Protein AF-0000000074272232 (afdb_homodimer)

Sequence (370 aa):
MIMNPKSSSFPFMIIISMIILNISTTIVVANFVEKTCKKCEKNNPNVDYEFCVSSFRSHPGSDSADLRKLGAISLHLIGKNVSNSVEYVEDLLHKKEVDPYKRARLNDCLEVYCEAVVSVEEGKKAYKEGRYDDVNIKVSSVMDAGRVCEDGFREKEGLSSPLTRWNNDTFNLTAIALSIINMLSMIMNPKSSSFPFMIIISMIILNISTTIVVANFVEKTCKKCEKNNPNVDYEFCVSSFRSHPGSDSADLRKLGAISLHLIGKNVSNSVEYVEDLLHKKEVDPYKRARLNDCLEVYCEAVVSVEEGKKAYKEGRYDDVNIKVSSVMDAGRVCEDGFREKEGLSSPLTRWNNDTFNLTAIALSIINMLS

Solvent-accessible surface area (backbone atoms only — not comparable to full-atom values): 19480 Å² total; per-residue (Å²): 136,85,80,75,78,80,77,77,68,61,66,61,57,54,53,53,54,56,53,53,57,58,52,52,55,54,56,52,23,59,43,48,47,52,51,51,26,50,52,33,29,73,77,32,85,68,30,52,46,69,59,44,43,52,56,42,69,71,37,90,62,42,48,79,41,53,72,71,51,47,40,53,50,34,49,48,53,42,42,53,50,34,49,51,44,37,52,50,44,52,56,58,67,66,43,88,87,60,55,68,70,57,46,53,45,45,51,50,32,38,46,40,29,33,52,29,42,48,30,40,54,52,19,50,53,26,47,78,68,67,35,50,69,56,21,48,54,27,40,50,54,35,29,44,32,23,51,52,40,45,49,56,30,54,75,43,87,94,42,74,47,93,51,48,69,56,24,50,47,40,37,39,39,33,38,46,32,50,40,45,46,59,73,72,103,137,84,80,75,78,82,78,76,67,61,66,62,57,53,53,54,54,56,53,53,56,56,53,52,55,55,55,52,24,58,42,47,47,51,52,50,28,51,50,33,29,73,77,33,85,69,30,52,47,68,58,44,43,52,57,43,70,70,38,90,63,41,48,79,40,54,73,71,50,48,40,52,48,34,48,48,53,42,40,52,50,35,49,51,45,36,52,50,45,51,56,59,67,67,45,92,87,60,56,68,69,57,46,52,46,45,51,51,33,39,47,39,27,34,51,29,42,46,32,39,53,53,18,50,53,27,48,79,70,69,36,50,71,56,21,47,54,25,41,50,54,34,28,44,31,24,49,52,40,44,49,56,30,53,74,43,86,95,43,75,47,92,50,48,68,57,24,49,48,40,36,39,39,33,40,47,33,50,40,46,46,58,73,72,102

InterPro domains:
  IPR006501 Pectinesterase inhibitor domain [PF04043] (31-180)
  IPR006501 Pectinesterase inhibitor domain [SM00856] (28-180)
  IPR006501 Pectinesterase inhibitor domain [TIGR01614] (12-184)
  IPR034088 Pla a 1-like [cd15795] (37-183)
  IPR035513 Invertase/pectin methylesterase inhibitor domain superfamily [G3DSA:1.20.140.40] (28-185)
  IPR035513 Invertase/pectin methylesterase inhibitor domain superfamily [SSF101148] (31-184)

pLDDT: mean 88.05, std 16.56, range [30.3, 98.81]

Nearest PDB structures (foldseek):
  1xg2-assembly1_B  TM=9.027E-01  e=2.603E-07  Actinidia chinensis
  2cj5-assembly1_A  TM=9.142E-01  e=8.434E-07  Nicotiana tabacum
  1x91-assembly1_A  TM=8.862E-01  e=2.359E-05  Arabidopsis thaliana
  1x8z-assembly1_A-2  TM=7.726E-01  e=1.077E-05  Arabidopsis thaliana
  1x8z-assembly3_A  TM=7.726E-01  e=1.077E-05  Arabidopsis thaliana

Secondary structure (DSSP, 8-state):
---------HHHHHHHHHHHHHHHHHHHHHHHHHHHHHHHHHH-TT--HHHHHHHHHTSTTGGG--HHHHHHHHHHHHHHHHHHHHHHHHHHHTSS---HHHHHHHHHHHHHHHHHHHHHHHHHHHHHTT-HHHHHHHHHHHHHHHHHHHHHHHTSTT---TTHHHHHHHHHHHHHHHHHHHHH-/---------HHHHHHHHHHHHHHHHHHHHHHHHHHHHHHHHHH-TT--HHHHHHHHHTSTTGGG--HHHHHHHHHHHHHHHHHHHHHHHHHHHTSS---HHHHHHHHHHHHHHHHHHHHHHHHHHHHHTT-HHHHHHHHHHHHHHHHHHHHHHHTSTT---TTHHHHHHHHHHHHHHHHHHHHH-

Structure (mmCIF, N/CA/C/O backbone):
data_AF-0000000074272232-model_v1
#
loop_
_entity.id
_entity.type
_entity.pdbx_description
1 polymer 'Invertase inhibitor'
#
loop_
_atom_site.group_PDB
_atom_site.id
_atom_site.type_symbol
_atom_site.label_atom_id
_atom_site.label_alt_id
_atom_site.label_comp_id
_atom_site.label_asym_id
_atom_site.label_entity_id
_atom_site.label_seq_id
_atom_site.pdbx_PDB_ins_code
_atom_site.Cartn_x
_atom_site.Cartn_y
_atom_site.Cartn_z
_atom_site.occupancy
_atom_site.B_iso_or_equiv
_atom_site.auth_seq_id
_atom_site.auth_comp_id
_atom_site.auth_asym_id
_atom_site.auth_atom_id
_atom_site.pdbx_PDB_model_num
ATOM 1 N N . MET A 1 1 ? -20.188 73.75 -34.938 1 30.3 1 MET A N 1
ATOM 2 C CA . MET A 1 1 ? -20.156 73.312 -33.562 1 30.3 1 MET A CA 1
ATOM 3 C C . MET A 1 1 ? -19.875 71.812 -33.469 1 30.3 1 MET A C 1
ATOM 5 O O . MET A 1 1 ? -20.75 71 -33.781 1 30.3 1 MET A O 1
ATOM 9 N N . ILE A 1 2 ? -18.656 71.312 -33.844 1 40.16 2 ILE A N 1
ATOM 10 C CA . ILE A 1 2 ? -18.109 70 -34.031 1 40.16 2 ILE A CA 1
ATOM 11 C C . ILE A 1 2 ? -18 69.312 -32.656 1 40.16 2 ILE A C 1
ATOM 13 O O . ILE A 1 2 ? -17.328 69.812 -31.75 1 40.16 2 ILE A O 1
ATOM 17 N N . MET A 1 3 ? -19.016 68.5 -32.312 1 40.31 3 MET A N 1
ATOM 18 C CA . MET A 1 3 ? -19.172 67.688 -31.094 1 40.31 3 MET A CA 1
ATOM 19 C C . MET A 1 3 ? -18.016 66.688 -30.953 1 40.31 3 MET A C 1
ATOM 21 O O . MET A 1 3 ? -17.766 65.875 -31.859 1 40.31 3 MET A O 1
ATOM 25 N N . ASN A 1 4 ? -16.953 67 -30.266 1 42 4 ASN A N 1
ATOM 26 C CA . ASN A 1 4 ? -15.859 66.125 -29.844 1 42 4 ASN A CA 1
ATOM 27 C C . ASN A 1 4 ? -16.375 64.875 -29.109 1 42 4 ASN A C 1
ATOM 29 O O . ASN A 1 4 ? -17.109 65 -28.125 1 42 4 ASN A O 1
ATOM 33 N N . PRO A 1 5 ? -16.406 63.688 -29.766 1 47.09 5 PRO A N 1
ATOM 34 C CA . PRO A 1 5 ? -16.828 62.469 -29.078 1 47.09 5 PRO A CA 1
ATOM 35 C C . PRO A 1 5 ? -15.969 62.156 -27.859 1 47.09 5 PRO A C 1
ATOM 37 O O . PRO A 1 5 ? -14.75 62.312 -27.891 1 47.09 5 PRO A O 1
ATOM 40 N N . LYS A 1 6 ? -16.359 62.5 -26.625 1 46.72 6 LYS A N 1
ATOM 41 C CA . LYS A 1 6 ? -15.781 62 -25.375 1 46.72 6 LYS A CA 1
ATOM 42 C C . LYS A 1 6 ? -15.531 60.5 -25.422 1 46.72 6 LYS A C 1
ATOM 44 O O . LYS A 1 6 ? -16.469 59.719 -25.625 1 46.72 6 LYS A O 1
ATOM 49 N N . SER A 1 7 ? -14.398 60 -25.984 1 45.88 7 SER A N 1
ATOM 50 C CA . SER A 1 7 ? -13.922 58.625 -25.922 1 45.88 7 SER A CA 1
ATOM 51 C C . SER A 1 7 ? -13.961 58.062 -24.5 1 45.88 7 SER A C 1
ATOM 53 O O . SER A 1 7 ? -13.508 58.75 -23.562 1 45.88 7 SER A O 1
ATOM 55 N N . SER A 1 8 ? -14.93 57.219 -24.141 1 46.38 8 SER A N 1
ATOM 56 C CA . SER A 1 8 ? -15.195 56.438 -22.938 1 46.38 8 SER A CA 1
ATOM 57 C C . SER A 1 8 ? -13.961 55.656 -22.516 1 46.38 8 SER A C 1
ATOM 59 O O . SER A 1 8 ? -13.531 54.75 -23.219 1 46.38 8 SER A O 1
ATOM 61 N N . SER A 1 9 ? -12.945 56.312 -21.953 1 52.06 9 SER A N 1
ATOM 62 C CA . SER A 1 9 ? -11.812 55.688 -21.266 1 52.06 9 SER A CA 1
ATOM 63 C C . SER A 1 9 ? -12.273 54.719 -20.188 1 52.06 9 SER A C 1
ATOM 65 O O . SER A 1 9 ? -11.5 54.375 -19.297 1 52.06 9 SER A O 1
ATOM 67 N N . PHE A 1 10 ? -13.57 54.406 -20.141 1 54.03 10 PHE A N 1
ATOM 68 C CA . PHE A 1 10 ? -14.062 53.719 -18.953 1 54.03 10 PHE A CA 1
ATOM 69 C C . PHE A 1 10 ? -13.602 52.25 -18.953 1 54.03 10 PHE A C 1
ATOM 71 O O . PHE A 1 10 ? -13.508 51.625 -17.891 1 54.03 10 PHE A O 1
ATOM 78 N N . PRO A 1 11 ? -13.336 51.719 -20.234 1 61.72 11 PRO A N 1
ATOM 79 C CA . PRO A 1 11 ? -13.141 50.281 -20.078 1 61.72 11 PRO A CA 1
ATOM 80 C C . PRO A 1 11 ? -11.75 49.938 -19.562 1 61.72 11 PRO A C 1
ATOM 82 O O . PRO A 1 11 ? -11.562 48.844 -19 1 61.72 11 PRO A O 1
ATOM 85 N N . PHE A 1 12 ? -10.812 50.812 -19.734 1 59.72 12 PHE A N 1
ATOM 86 C CA . PHE A 1 12 ? -9.453 50.438 -19.375 1 59.72 12 PHE A CA 1
ATOM 87 C C . PHE A 1 12 ? -9.266 50.438 -17.875 1 59.72 12 PHE A C 1
ATOM 89 O O . PHE A 1 12 ? -8.578 49.562 -17.328 1 59.72 12 PHE A O 1
ATOM 96 N N . MET A 1 13 ? -9.969 51.281 -17.156 1 59.56 13 MET A N 1
ATOM 97 C CA . MET A 1 13 ? -9.789 51.406 -15.719 1 59.56 1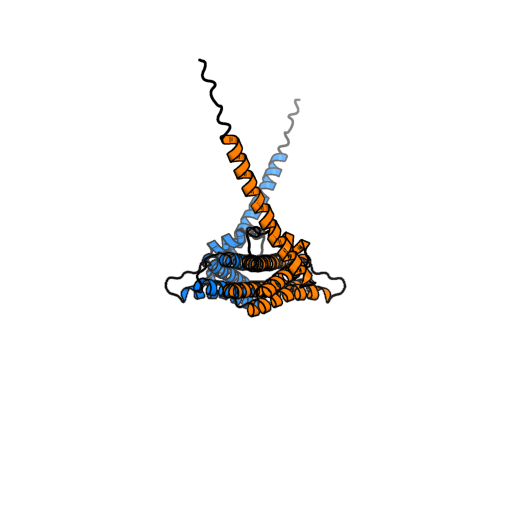3 MET A CA 1
ATOM 98 C C . MET A 1 13 ? -10.406 50.188 -15 1 59.56 13 MET A C 1
ATOM 100 O O . MET A 1 13 ? -9.922 49.781 -13.953 1 59.56 13 MET A O 1
ATOM 104 N N . ILE A 1 14 ? -11.398 49.625 -15.594 1 63.09 14 ILE A N 1
ATOM 105 C CA . ILE A 1 14 ? -12.055 48.469 -14.953 1 63.09 14 ILE A CA 1
ATOM 106 C C . ILE A 1 14 ? -11.195 47.219 -15.109 1 63.09 14 ILE A C 1
ATOM 108 O O . ILE A 1 14 ? -11.07 46.438 -14.18 1 63.09 14 ILE A O 1
ATOM 112 N N . ILE A 1 15 ? -10.508 47.219 -16.203 1 61.12 15 ILE A N 1
ATOM 113 C CA . ILE A 1 15 ? -9.688 46.031 -16.422 1 61.12 15 ILE A CA 1
ATOM 114 C C . ILE A 1 15 ? -8.469 46.062 -15.508 1 61.12 15 ILE A C 1
ATOM 116 O O . ILE A 1 15 ? -8.094 45.062 -14.922 1 61.12 15 ILE A O 1
ATOM 120 N N . ILE A 1 16 ? -8 47.312 -15.32 1 61.84 16 ILE A N 1
ATOM 121 C CA . ILE A 1 16 ? -6.816 47.406 -14.477 1 61.84 16 ILE A CA 1
ATOM 122 C C . ILE A 1 16 ? -7.195 47.156 -13.023 1 61.84 16 ILE A C 1
ATOM 124 O O . ILE A 1 16 ? -6.457 46.5 -12.289 1 61.84 16 ILE A O 1
ATOM 128 N N . SER A 1 17 ? -8.359 47.469 -12.617 1 63.47 17 SER A N 1
ATOM 129 C CA . SER A 1 17 ? -8.789 47.281 -11.234 1 63.47 17 SER A CA 1
ATOM 130 C C . SER A 1 17 ? -9.062 45.812 -10.961 1 63.47 17 SER A C 1
ATOM 132 O O . SER A 1 17 ? -8.773 45.312 -9.867 1 63.47 17 SER A O 1
ATOM 134 N N . MET A 1 18 ? -9.5 45.062 -11.945 1 60.38 18 MET A N 1
ATOM 135 C CA . MET A 1 18 ? -9.742 43.625 -11.75 1 60.38 18 MET A CA 1
ATOM 136 C C . MET A 1 18 ? -8.43 42.844 -11.695 1 60.38 18 MET A C 1
ATOM 138 O O . MET A 1 18 ? -8.32 41.875 -10.961 1 60.38 18 MET A O 1
ATOM 142 N N . ILE A 1 19 ? -7.41 43.312 -12.359 1 56.84 19 ILE A N 1
ATOM 143 C CA . ILE A 1 19 ? -6.109 42.656 -12.336 1 56.84 19 ILE A CA 1
ATOM 144 C C . ILE A 1 19 ? -5.43 42.906 -10.992 1 56.84 19 ILE A C 1
ATOM 146 O O . ILE A 1 19 ? -4.828 41.969 -10.414 1 56.84 19 ILE A O 1
ATOM 150 N N . ILE A 1 20 ? -5.582 43.969 -10.367 1 55.97 20 ILE A N 1
ATOM 151 C CA . ILE A 1 20 ? -4.914 44.281 -9.102 1 55.97 20 ILE A CA 1
ATOM 152 C C . ILE A 1 20 ? -5.512 43.438 -7.98 1 55.97 20 ILE A C 1
ATOM 154 O O . ILE A 1 20 ? -4.789 42.969 -7.109 1 55.97 20 ILE A O 1
ATOM 158 N N . LEU A 1 21 ? -6.746 43.125 -8.023 1 56.41 21 LEU A N 1
ATOM 159 C CA . LEU A 1 21 ? -7.363 42.344 -6.949 1 56.41 21 LEU A CA 1
ATOM 160 C C . LEU A 1 21 ? -6.895 40.875 -6.992 1 56.41 21 LEU A C 1
ATOM 162 O O . LEU A 1 21 ? -6.754 40.25 -5.945 1 56.41 21 LEU A O 1
ATOM 166 N N . ASN A 1 22 ? -6.641 40.5 -8.188 1 52.88 22 ASN A N 1
ATOM 167 C CA . ASN A 1 22 ? -6.188 39.094 -8.25 1 52.88 22 ASN A CA 1
ATOM 168 C C . ASN A 1 22 ? -4.746 38.969 -7.766 1 52.88 22 ASN A C 1
ATOM 170 O O . ASN A 1 22 ? -4.387 37.969 -7.148 1 52.88 22 ASN A O 1
ATOM 174 N N . ILE A 1 23 ? -3.982 40 -7.879 1 50.97 23 ILE A N 1
ATOM 175 C CA . ILE A 1 23 ? -2.58 39.969 -7.48 1 50.97 23 ILE A CA 1
ATOM 176 C C . ILE A 1 23 ? -2.475 40 -5.957 1 50.97 23 ILE A C 1
ATOM 178 O O . ILE A 1 23 ? -1.653 39.312 -5.363 1 50.97 23 ILE A O 1
ATOM 182 N N . SER A 1 24 ? -3.395 40.656 -5.32 1 50.62 24 SER A N 1
ATOM 183 C CA . SER A 1 24 ? -3.262 40.844 -3.875 1 50.62 24 SER A CA 1
ATOM 184 C C . SER A 1 24 ? -3.545 39.531 -3.135 1 50.62 24 SER A C 1
ATOM 186 O O . SER A 1 24 ? -2.898 39.25 -2.131 1 50.62 24 SER A O 1
ATOM 188 N N . THR A 1 25 ? -4.492 38.844 -3.615 1 47.97 25 THR A N 1
ATOM 189 C CA . THR A 1 25 ? -4.836 37.594 -2.922 1 47.97 25 THR A CA 1
ATOM 190 C C . THR A 1 25 ? -3.729 36.562 -3.078 1 47.97 25 THR A C 1
ATOM 192 O O . THR A 1 25 ? -3.473 35.781 -2.166 1 47.97 25 THR A O 1
ATOM 195 N N . THR A 1 26 ? -3.152 36.656 -4.234 1 49.47 26 THR A N 1
ATOM 196 C CA . THR A 1 26 ? -2.07 35.688 -4.469 1 49.47 26 THR A CA 1
ATOM 197 C C . THR A 1 26 ? -0.89 36 -3.543 1 49.47 26 THR A C 1
ATOM 199 O O . THR A 1 26 ? -0.227 35.062 -3.066 1 49.47 26 THR A O 1
ATOM 202 N N . ILE A 1 27 ? -0.683 37.25 -3.201 1 50.19 27 ILE A N 1
ATOM 203 C CA . ILE A 1 27 ? 0.438 37.656 -2.361 1 50.19 27 ILE A CA 1
ATOM 204 C C . ILE A 1 27 ? 0.161 37.281 -0.909 1 50.19 27 ILE A C 1
ATOM 206 O O . ILE A 1 27 ? 1.051 36.812 -0.209 1 50.19 27 ILE A O 1
ATOM 210 N N . VAL A 1 28 ? -1.034 37.281 -0.468 1 49.16 28 VAL A N 1
ATOM 211 C CA . VAL A 1 28 ? -1.366 37.031 0.931 1 49.16 28 VAL A CA 1
ATOM 212 C C . VAL A 1 28 ? -1.305 35.531 1.212 1 49.16 28 VAL A C 1
ATOM 214 O O . VAL A 1 28 ? -0.774 35.125 2.242 1 49.16 28 VAL A O 1
ATOM 217 N N . VAL A 1 29 ? -1.88 34.656 0.277 1 51.22 29 VAL A N 1
ATOM 218 C CA . VAL A 1 29 ? -1.964 33.219 0.456 1 51.22 29 VAL A CA 1
ATOM 219 C C . VAL A 1 29 ? -0.561 32.625 0.457 1 51.22 29 VAL A C 1
ATOM 221 O O . VAL A 1 29 ? -0.25 31.75 1.279 1 51.22 29 VAL A O 1
ATOM 224 N N . ALA A 1 30 ? 0.302 33.062 -0.551 1 57.88 30 ALA A N 1
ATOM 225 C CA . ALA A 1 30 ? 1.716 32.719 -0.593 1 57.88 30 ALA A CA 1
ATOM 226 C C . ALA A 1 30 ? 2.412 33.062 0.72 1 57.88 30 ALA A C 1
ATOM 228 O O . ALA A 1 30 ? 3.229 32.281 1.222 1 57.88 30 ALA A O 1
ATOM 229 N N . ASN A 1 31 ? 1.634 33.938 1.526 1 82.31 31 ASN A N 1
ATOM 230 C CA . ASN A 1 31 ? 2.291 34.406 2.734 1 82.31 31 ASN A CA 1
ATOM 231 C C . ASN A 1 31 ? 1.934 33.562 3.949 1 82.31 31 ASN A C 1
ATOM 233 O O . ASN A 1 31 ? 2.771 33.344 4.828 1 82.31 31 ASN A O 1
ATOM 237 N N . PHE A 1 32 ? 0.794 32.844 3.85 1 91.81 32 PHE A N 1
ATOM 238 C CA . PHE A 1 32 ? 0.38 32.125 5.039 1 91.81 32 PHE A CA 1
ATOM 239 C C . PHE A 1 32 ? 1.15 30.797 5.16 1 91.81 32 PHE A C 1
ATOM 241 O O . PHE A 1 32 ? 1.549 30.406 6.258 1 91.81 32 PHE A O 1
ATOM 248 N N . VAL A 1 33 ? 1.476 30.172 4.062 1 95.56 33 VAL A N 1
ATOM 249 C CA . VAL A 1 33 ? 2.27 28.938 4.027 1 95.56 33 VAL A CA 1
ATOM 250 C C . VAL A 1 33 ? 3.672 29.219 4.562 1 95.56 33 VAL A C 1
ATOM 252 O O . VAL A 1 33 ? 4.176 28.484 5.414 1 95.56 33 VAL A O 1
ATOM 255 N N . GLU A 1 34 ? 4.23 30.25 4.051 1 95.69 34 GLU A N 1
ATOM 256 C CA . GLU A 1 34 ? 5.578 30.609 4.48 1 95.69 34 GLU A CA 1
ATOM 257 C C . GLU A 1 34 ? 5.617 30.938 5.973 1 95.69 34 GLU A C 1
ATOM 259 O O . GLU A 1 34 ? 6.52 30.484 6.684 1 95.69 34 GLU A O 1
ATOM 264 N N . LYS A 1 35 ? 4.656 31.641 6.426 1 95.69 35 LYS A N 1
ATOM 265 C CA . LYS A 1 35 ? 4.594 31.969 7.844 1 95.69 35 LYS A CA 1
ATOM 266 C C . LYS A 1 35 ? 4.41 30.719 8.695 1 95.69 35 LYS A C 1
ATOM 268 O O . LYS A 1 35 ? 5.051 30.578 9.742 1 95.69 35 LYS A O 1
ATOM 273 N N . THR A 1 36 ? 3.549 29.922 8.25 1 96.75 36 THR A N 1
ATOM 274 C CA . THR A 1 36 ? 3.305 28.672 8.969 1 96.75 36 THR A CA 1
ATOM 275 C C . THR A 1 36 ? 4.57 27.828 9.008 1 96.75 36 THR A C 1
ATOM 277 O O . THR A 1 36 ? 4.934 27.297 10.062 1 96.75 36 THR A O 1
ATOM 280 N N . CYS A 1 37 ? 5.254 27.703 7.871 1 98 37 CYS A N 1
ATOM 281 C CA . CYS A 1 37 ? 6.453 26.875 7.801 1 98 37 CYS A CA 1
ATOM 282 C C . CYS A 1 37 ? 7.574 27.453 8.641 1 98 37 CYS A C 1
ATOM 284 O O . CYS A 1 37 ? 8.375 26.719 9.227 1 98 37 CYS A O 1
ATOM 286 N N . LYS A 1 38 ? 7.656 28.75 8.742 1 97.5 38 LYS A N 1
ATOM 287 C CA . LYS A 1 38 ? 8.633 29.391 9.617 1 97.5 38 LYS A CA 1
ATOM 288 C C . LYS A 1 38 ? 8.359 29.062 11.078 1 97.5 38 LYS A C 1
ATOM 290 O O . LYS A 1 38 ? 9.281 28.797 11.852 1 97.5 38 LYS A O 1
ATOM 295 N N . LYS A 1 39 ? 7.133 29.109 11.445 1 97.31 39 LYS A N 1
ATOM 296 C CA . LYS A 1 39 ? 6.758 28.75 12.812 1 97.31 39 LYS A CA 1
ATOM 297 C C . LYS A 1 39 ? 7.062 27.281 13.102 1 97.31 39 LYS A C 1
ATOM 299 O O . LYS A 1 39 ? 7.527 26.953 14.195 1 97.31 39 LYS A O 1
ATOM 304 N N . CYS A 1 40 ? 6.766 26.406 12.125 1 98.19 40 CYS A N 1
ATOM 305 C CA . CYS A 1 40 ? 7.062 25 12.289 1 98.19 40 CYS A CA 1
ATOM 306 C C . CYS A 1 40 ? 8.555 24.781 12.539 1 98.19 40 CYS A C 1
ATOM 308 O O . CYS A 1 40 ? 8.93 24.047 13.453 1 98.19 40 CYS A O 1
ATOM 310 N N . GLU A 1 41 ? 9.344 25.391 11.711 1 97.88 41 GLU A N 1
ATOM 311 C CA . GLU A 1 41 ? 10.797 25.25 11.836 1 97.88 41 GLU A CA 1
ATOM 312 C C . GLU A 1 41 ? 11.289 25.781 13.18 1 97.88 41 GLU A C 1
ATOM 314 O O . GLU A 1 41 ? 12.211 25.203 13.773 1 97.88 41 GLU A O 1
ATOM 319 N N . LYS A 1 42 ? 10.75 26.828 13.664 1 97.06 42 LYS A N 1
ATOM 320 C CA . LYS A 1 42 ? 11.133 27.438 14.938 1 97.06 42 LYS A CA 1
ATOM 321 C C . LYS A 1 42 ? 10.82 26.5 16.094 1 97.06 42 LYS A C 1
ATOM 323 O O . LYS A 1 42 ? 11.609 26.391 17.047 1 97.06 42 LYS A O 1
ATOM 328 N N . ASN A 1 43 ? 9.68 25.844 16.031 1 95.44 43 ASN A N 1
ATOM 329 C CA . ASN A 1 43 ? 9.172 25.078 17.172 1 95.44 43 ASN A CA 1
ATOM 330 C C . ASN A 1 43 ? 9.656 23.625 17.125 1 95.44 43 ASN A C 1
ATOM 332 O O . ASN A 1 43 ? 9.602 22.922 18.125 1 95.44 43 ASN A O 1
ATOM 336 N N . ASN A 1 44 ? 10.031 23.141 16.031 1 96.88 44 ASN A N 1
ATOM 337 C CA . ASN A 1 44 ? 10.453 21.766 15.82 1 96.88 44 ASN A CA 1
ATOM 338 C C . ASN A 1 44 ? 11.711 21.688 14.969 1 96.88 44 ASN A C 1
ATOM 340 O O . ASN A 1 44 ? 11.656 21.875 13.75 1 96.88 44 ASN A O 1
ATOM 344 N N . PRO A 1 45 ? 12.812 21.344 15.57 1 95.56 45 PRO A N 1
ATOM 345 C CA . PRO A 1 45 ? 14.094 21.359 14.859 1 95.56 45 PRO A CA 1
ATOM 346 C C . PRO A 1 45 ? 14.148 20.328 13.727 1 95.56 45 PRO A C 1
ATOM 348 O O . PRO A 1 45 ? 15.039 20.391 12.875 1 95.56 45 PRO A O 1
ATOM 351 N N . ASN A 1 46 ? 13.203 19.453 13.688 1 94.81 46 ASN A N 1
ATOM 352 C CA . ASN A 1 46 ? 13.188 18.438 12.641 1 94.81 46 ASN A CA 1
ATOM 353 C C . ASN A 1 46 ? 12.523 18.953 11.367 1 94.81 46 ASN A C 1
ATOM 355 O O . ASN A 1 46 ? 12.539 18.281 10.336 1 94.81 46 ASN A O 1
ATOM 359 N N . VAL A 1 47 ? 12.031 20.156 11.398 1 98 47 VAL A N 1
ATOM 360 C CA . VAL A 1 47 ? 11.336 20.688 10.227 1 98 47 VAL A CA 1
ATOM 361 C C . VAL A 1 47 ? 12.305 21.516 9.391 1 98 47 VAL A C 1
ATOM 363 O O . VAL A 1 47 ? 12.953 22.422 9.914 1 98 47 VAL A O 1
ATOM 366 N N . ASP A 1 48 ? 12.383 21.141 8.141 1 97.94 48 ASP A N 1
ATOM 367 C CA . ASP A 1 48 ? 13.102 21.938 7.152 1 97.94 48 ASP A CA 1
ATOM 368 C C . ASP A 1 48 ? 12.172 22.938 6.461 1 97.94 48 ASP A C 1
ATOM 370 O O . ASP A 1 48 ? 11.211 22.531 5.801 1 97.94 48 ASP A O 1
ATOM 374 N N . TYR A 1 49 ? 12.516 24.188 6.527 1 97.75 49 TYR A N 1
ATOM 375 C CA . TYR A 1 49 ? 11.664 25.25 6.02 1 97.75 49 TYR A CA 1
ATOM 376 C C . TYR A 1 49 ? 11.43 25.094 4.523 1 97.75 49 TYR A C 1
ATOM 378 O O . TYR A 1 49 ? 10.289 25.188 4.055 1 97.75 49 TYR A O 1
ATOM 386 N N . GLU A 1 50 ? 12.492 24.906 3.793 1 97.69 50 GLU A N 1
ATOM 387 C CA . GLU A 1 50 ? 12.352 24.828 2.342 1 97.69 50 GLU A CA 1
ATOM 388 C C . GLU A 1 50 ? 11.523 23.625 1.931 1 97.69 50 GLU A C 1
ATOM 390 O O . GLU A 1 50 ? 10.703 23.703 1.012 1 97.69 50 GLU A O 1
ATOM 395 N N . PHE A 1 51 ? 11.773 22.531 2.611 1 98.25 51 PHE A N 1
ATOM 396 C CA . PHE A 1 51 ? 11 21.328 2.338 1 98.25 51 PHE A CA 1
ATOM 397 C C . PHE A 1 51 ? 9.523 21.547 2.668 1 98.25 51 PHE A C 1
ATOM 399 O O . PHE A 1 51 ? 8.648 21.125 1.913 1 98.25 51 PHE A O 1
ATOM 406 N N . CYS A 1 52 ? 9.266 22.203 3.77 1 98.19 52 CYS A N 1
ATOM 407 C CA . CYS A 1 52 ? 7.91 22.516 4.207 1 98.19 52 CYS A CA 1
ATOM 408 C C . CYS A 1 52 ? 7.18 23.344 3.16 1 98.19 52 CYS A C 1
ATOM 410 O O . CYS A 1 52 ? 6.086 22.984 2.725 1 98.19 52 CYS A O 1
ATOM 412 N N . VAL A 1 53 ? 7.82 24.375 2.684 1 97.31 53 VAL A N 1
ATOM 413 C CA . VAL A 1 53 ? 7.211 25.281 1.723 1 97.31 53 VAL A CA 1
ATOM 414 C C . VAL A 1 53 ? 6.957 24.562 0.406 1 97.31 53 VAL A C 1
ATOM 416 O O . VAL A 1 53 ? 5.859 24.625 -0.15 1 97.31 53 VAL A O 1
ATOM 419 N N . SER A 1 54 ? 7.922 23.859 -0.013 1 96.62 54 SER A N 1
ATOM 420 C CA . SER A 1 54 ? 7.785 23.172 -1.289 1 96.62 54 SER A CA 1
ATOM 421 C C . SER A 1 54 ? 6.715 22.078 -1.217 1 96.62 54 SER A C 1
ATOM 423 O O . SER A 1 54 ? 6.012 21.828 -2.197 1 96.62 54 SER A O 1
ATOM 425 N N . SER A 1 55 ? 6.621 21.375 -0.07 1 96.94 55 SER A N 1
ATOM 426 C CA . SER A 1 55 ? 5.621 20.328 0.11 1 96.94 55 SER A CA 1
ATOM 427 C C . SER A 1 55 ? 4.207 20.891 0.001 1 96.94 55 SER A C 1
ATOM 429 O O . SER A 1 55 ? 3.369 20.344 -0.718 1 96.94 55 SER A O 1
ATOM 431 N N . PHE A 1 56 ? 3.91 22.016 0.637 1 96.88 56 PHE A N 1
ATOM 432 C CA . PHE A 1 56 ? 2.578 22.609 0.593 1 96.88 56 PHE A CA 1
ATOM 433 C C . PHE A 1 56 ? 2.297 23.219 -0.781 1 96.88 56 PHE A C 1
ATOM 435 O O . PHE A 1 56 ? 1.184 23.094 -1.297 1 96.88 56 PHE A O 1
ATOM 442 N N . ARG A 1 57 ? 3.295 23.781 -1.378 1 92.31 57 ARG A N 1
ATOM 443 C CA . ARG A 1 57 ? 3.084 24.422 -2.672 1 92.31 57 ARG A CA 1
ATOM 444 C C . ARG A 1 57 ? 2.82 23.391 -3.76 1 92.31 57 ARG A C 1
ATOM 446 O O . ARG A 1 57 ? 2.227 23.703 -4.793 1 92.31 57 ARG A O 1
ATOM 453 N N . SER A 1 58 ? 3.262 22.188 -3.463 1 91.19 58 SER A N 1
ATOM 454 C CA . SER A 1 58 ? 3.018 21.125 -4.43 1 91.19 58 SER A CA 1
ATOM 455 C C . SER A 1 58 ? 1.568 20.656 -4.375 1 91.19 58 SER A C 1
ATOM 457 O O . SER A 1 58 ? 1.115 19.922 -5.262 1 91.19 58 SER A O 1
ATOM 459 N N . HIS A 1 59 ? 0.899 20.984 -3.396 1 90.44 59 HIS A N 1
ATOM 460 C CA . HIS A 1 59 ? -0.479 20.547 -3.215 1 90.44 59 HIS A CA 1
ATOM 461 C C . HIS A 1 59 ? -1.464 21.656 -3.582 1 90.44 59 HIS A C 1
ATOM 463 O O . HIS A 1 59 ? -1.394 22.766 -3.039 1 90.44 59 HIS A O 1
ATOM 469 N N . PRO A 1 60 ? -2.418 21.312 -4.363 1 86.94 60 PRO A N 1
ATOM 470 C CA . PRO A 1 60 ? -3.428 22.328 -4.68 1 86.94 60 PRO A CA 1
ATOM 471 C C . PRO A 1 60 ? -4.234 22.75 -3.457 1 86.94 60 PRO A C 1
ATOM 473 O O . PRO A 1 60 ? -4.531 21.938 -2.586 1 86.94 60 PRO A O 1
ATOM 476 N N . GLY A 1 61 ? -4.449 24.031 -3.283 1 84.62 61 GLY A N 1
ATOM 477 C CA . GLY A 1 61 ? -5.309 24.547 -2.23 1 84.62 61 GLY A CA 1
ATOM 478 C C . GLY A 1 61 ? -4.535 25.094 -1.046 1 84.62 61 GLY A C 1
ATOM 479 O O . GLY A 1 61 ? -5.121 25.703 -0.149 1 84.62 61 GLY A O 1
ATOM 480 N N . SER A 1 62 ? -3.277 24.875 -1.101 1 86.62 62 SER A N 1
ATOM 481 C CA . SER A 1 62 ? -2.463 25.328 0.024 1 86.62 62 SER A CA 1
ATOM 482 C C . SER A 1 62 ? -2.416 26.844 0.1 1 86.62 62 SER A C 1
ATOM 484 O O . SER A 1 62 ? -2.314 27.406 1.189 1 86.62 62 SER A O 1
ATOM 486 N N . ASP A 1 63 ? -2.549 27.516 -1.006 1 81.56 63 ASP A N 1
ATOM 487 C CA . ASP A 1 63 ? -2.4 28.953 -1.059 1 81.56 63 ASP A CA 1
ATOM 488 C C . ASP A 1 63 ? -3.572 29.656 -0.374 1 81.56 63 ASP A C 1
ATOM 490 O O . ASP A 1 63 ? -3.438 30.781 0.108 1 81.56 63 ASP A O 1
ATOM 494 N N . SER A 1 64 ? -4.68 29.047 -0.296 1 81.75 64 SER A N 1
ATOM 495 C CA . SER A 1 64 ? -5.871 29.641 0.302 1 81.75 64 SER A CA 1
ATOM 496 C C . SER A 1 64 ? -6.238 28.953 1.608 1 81.75 64 SER A C 1
ATOM 498 O O . SER A 1 64 ? -7.328 29.172 2.146 1 81.75 64 SER A O 1
ATOM 500 N N . ALA A 1 65 ? -5.203 28.219 2.123 1 88.69 65 ALA A N 1
ATOM 501 C CA . ALA A 1 65 ? -5.539 27.375 3.262 1 88.69 65 ALA A CA 1
ATOM 502 C C . ALA A 1 65 ? -5.277 28.094 4.582 1 88.69 65 ALA A C 1
ATOM 504 O O . ALA A 1 65 ? -4.316 28.859 4.695 1 88.69 65 ALA A O 1
ATOM 505 N N . ASP A 1 66 ? -6.223 27.906 5.5 1 92.81 66 ASP A N 1
ATOM 506 C CA . ASP A 1 66 ? -5.926 28.266 6.883 1 92.81 66 ASP A CA 1
ATOM 507 C C . ASP A 1 66 ? -5.164 27.141 7.582 1 92.81 66 ASP A C 1
ATOM 509 O O . ASP A 1 66 ? -4.762 26.156 6.941 1 92.81 66 ASP A O 1
ATOM 513 N N . LEU A 1 67 ? -4.91 27.297 8.898 1 96 67 LEU A N 1
ATOM 514 C CA . LEU A 1 67 ? -4.078 26.344 9.625 1 96 67 LEU A CA 1
ATOM 515 C C . LEU A 1 67 ? -4.727 24.969 9.648 1 96 67 LEU A C 1
ATOM 517 O O . LEU A 1 67 ? -4.043 23.953 9.484 1 96 67 LEU A O 1
ATOM 521 N N . ARG A 1 68 ? -6.012 24.875 9.852 1 96.12 68 ARG A N 1
ATOM 522 C CA . ARG A 1 68 ? -6.734 23.609 9.883 1 96.12 68 ARG A CA 1
ATOM 523 C C . ARG A 1 68 ? -6.648 22.906 8.531 1 96.12 68 ARG A C 1
ATOM 525 O O . ARG A 1 68 ? -6.441 21.688 8.477 1 96.12 68 ARG A O 1
ATOM 532 N N . LYS A 1 69 ? -6.758 23.641 7.527 1 95.56 69 LYS A N 1
ATOM 533 C CA . LYS A 1 69 ? -6.66 23.062 6.188 1 95.56 69 LYS A CA 1
ATOM 534 C C . LYS A 1 69 ? -5.238 22.609 5.891 1 95.56 69 LYS A C 1
ATOM 536 O O . LYS A 1 69 ? -5.035 21.578 5.25 1 95.56 69 LYS A O 1
ATOM 541 N N . LEU A 1 70 ? -4.223 23.344 6.328 1 97.06 70 LEU A N 1
ATOM 542 C CA . LEU A 1 70 ? -2.84 22.906 6.152 1 97.06 70 LEU A CA 1
ATOM 543 C C . LEU A 1 70 ? -2.57 21.625 6.914 1 97.06 70 LEU A C 1
ATOM 545 O O . LEU A 1 70 ? -1.794 20.781 6.461 1 97.06 70 LEU A O 1
ATOM 549 N N . GLY A 1 71 ? -3.209 21.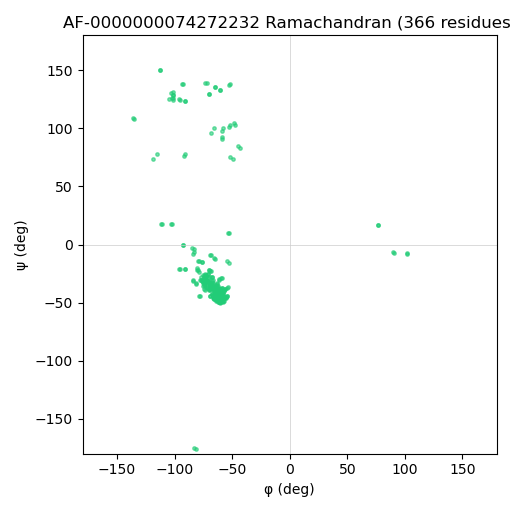5 8.094 1 97.62 71 GLY A N 1
ATOM 550 C CA . GLY A 1 71 ? -3.121 20.234 8.812 1 97.62 71 GLY A CA 1
ATOM 551 C C . GLY A 1 71 ? -3.643 19.062 8.016 1 97.62 71 GLY A C 1
ATOM 552 O O . GLY A 1 71 ? -2.977 18.016 7.922 1 97.62 71 GLY A O 1
ATOM 553 N N . ALA A 1 72 ? -4.777 19.25 7.375 1 95.81 72 ALA A N 1
ATOM 554 C CA . ALA A 1 72 ? -5.367 18.203 6.555 1 95.81 72 ALA A CA 1
ATOM 555 C C . ALA A 1 72 ? -4.48 17.891 5.352 1 95.81 72 ALA A C 1
ATOM 557 O O . ALA A 1 72 ? -4.281 16.719 5.008 1 95.81 72 ALA A O 1
ATOM 558 N N . ILE A 1 73 ? -3.988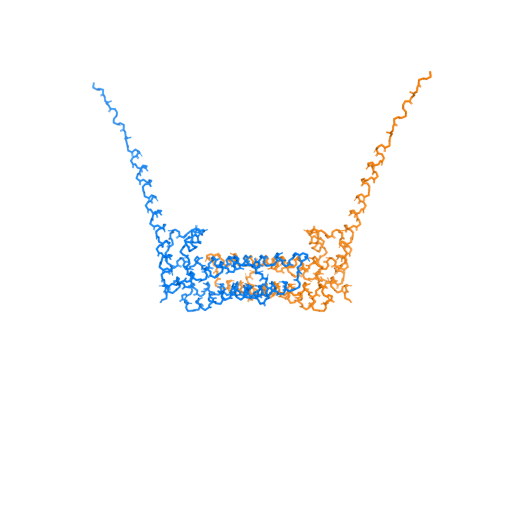 18.891 4.746 1 95.88 73 ILE A N 1
ATOM 559 C CA . ILE A 1 73 ? -3.131 18.719 3.578 1 95.88 73 ILE A CA 1
ATOM 560 C C . ILE A 1 73 ? -1.859 17.969 3.975 1 95.88 73 ILE A C 1
ATOM 562 O O . ILE A 1 73 ? -1.396 17.094 3.244 1 95.88 73 ILE A O 1
ATOM 566 N N . SER A 1 74 ? -1.274 18.344 5.129 1 97.94 74 SER A N 1
ATOM 567 C CA . SER A 1 74 ? -0.062 17.656 5.574 1 97.94 74 SER A CA 1
ATOM 568 C C . SER A 1 74 ? -0.298 16.172 5.738 1 97.94 74 SER A C 1
ATOM 570 O O . SER A 1 74 ? 0.542 15.352 5.348 1 97.94 74 SER A O 1
ATOM 572 N N . LEU A 1 75 ? -1.431 15.766 6.301 1 97.56 75 LEU A N 1
ATOM 573 C CA . LEU A 1 75 ? -1.763 14.359 6.457 1 97.56 75 LEU A CA 1
ATOM 574 C C . LEU A 1 75 ? -1.954 13.688 5.102 1 97.56 75 LEU A C 1
ATOM 576 O O . LEU A 1 75 ? -1.549 12.539 4.906 1 97.56 75 LEU A O 1
ATOM 580 N N . HIS A 1 76 ? -2.502 14.406 4.207 1 95.25 76 HIS A N 1
ATOM 581 C CA . HIS A 1 76 ? -2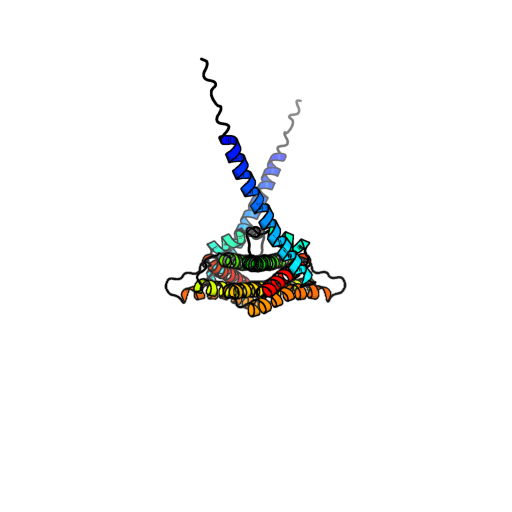.672 13.883 2.855 1 95.25 76 HIS A CA 1
ATOM 582 C C . HIS A 1 76 ? -1.325 13.625 2.191 1 95.25 76 HIS A C 1
ATOM 584 O O . HIS A 1 76 ? -1.133 12.586 1.552 1 95.25 76 HIS A O 1
ATOM 590 N N . LEU A 1 77 ? -0.459 14.508 2.32 1 96.88 77 LEU A N 1
ATOM 591 C CA . LEU A 1 77 ? 0.864 14.367 1.724 1 96.88 77 LEU A CA 1
ATOM 592 C C . LEU A 1 77 ? 1.606 13.172 2.322 1 96.88 77 LEU A C 1
ATOM 594 O O . LEU A 1 77 ? 2.311 12.453 1.609 1 96.88 77 LEU A O 1
ATOM 598 N N . ILE A 1 78 ? 1.438 12.969 3.629 1 98 78 ILE A N 1
ATOM 599 C CA . ILE A 1 78 ? 2.018 11.781 4.25 1 98 78 ILE A CA 1
ATOM 600 C C . ILE A 1 78 ? 1.427 10.523 3.619 1 98 78 ILE A C 1
ATOM 602 O O . ILE A 1 78 ? 2.158 9.609 3.25 1 98 78 ILE A O 1
ATOM 606 N N . GLY A 1 79 ? 0.083 10.531 3.555 1 95.94 79 GLY A N 1
ATOM 607 C CA . GLY A 1 79 ? -0.589 9.375 2.977 1 95.94 79 GLY A CA 1
ATOM 608 C C . GLY A 1 79 ? -0.093 9.031 1.584 1 95.94 79 GLY A C 1
ATOM 609 O O . GLY A 1 79 ? 0.183 7.867 1.288 1 95.94 79 GLY A O 1
ATOM 610 N N . LYS A 1 80 ? 0.068 9.984 0.762 1 93.44 80 LYS A N 1
ATOM 611 C CA . LYS A 1 80 ? 0.565 9.773 -0.593 1 93.44 80 LYS A CA 1
ATOM 612 C C . LYS A 1 80 ? 1.987 9.219 -0.576 1 93.44 80 LYS A C 1
ATOM 614 O O . LYS A 1 80 ? 2.307 8.289 -1.324 1 93.44 80 LYS A O 1
ATOM 619 N N . ASN A 1 81 ? 2.77 9.789 0.237 1 95.75 81 ASN A N 1
ATOM 620 C CA . ASN A 1 81 ? 4.164 9.359 0.299 1 95.75 81 ASN A CA 1
ATOM 621 C C . ASN A 1 81 ? 4.285 7.906 0.746 1 95.75 81 ASN A C 1
ATOM 623 O O . ASN A 1 81 ? 5.047 7.133 0.163 1 95.75 81 ASN A O 1
ATOM 627 N N . VAL A 1 82 ? 3.572 7.523 1.807 1 97 82 VAL A N 1
ATOM 628 C CA . VAL A 1 82 ? 3.732 6.168 2.322 1 97 82 VAL A CA 1
ATOM 629 C C . VAL A 1 82 ? 3.127 5.168 1.342 1 97 82 VAL A C 1
ATOM 631 O O . VAL A 1 82 ? 3.631 4.055 1.19 1 97 82 VAL A O 1
ATOM 634 N N . SER A 1 83 ? 2.068 5.555 0.667 1 92.94 83 SER A N 1
ATOM 635 C CA . SER A 1 83 ? 1.522 4.691 -0.375 1 92.94 83 SER A CA 1
ATOM 636 C C . SER A 1 83 ? 2.523 4.492 -1.508 1 92.94 83 SER A C 1
ATOM 638 O O . SER A 1 83 ? 2.736 3.365 -1.962 1 92.94 83 SER A O 1
ATOM 640 N N . ASN A 1 84 ? 3.113 5.535 -1.916 1 93.19 84 ASN A N 1
ATOM 641 C CA . ASN A 1 84 ? 4.141 5.449 -2.949 1 93.19 84 ASN A CA 1
ATOM 642 C C . ASN A 1 84 ? 5.332 4.613 -2.488 1 93.19 84 ASN A C 1
ATOM 644 O O . ASN A 1 84 ? 5.961 3.926 -3.295 1 93.19 84 ASN A O 1
ATOM 648 N N . SER A 1 85 ? 5.648 4.723 -1.216 1 95.5 85 SER A N 1
ATOM 649 C CA . SER A 1 85 ? 6.742 3.926 -0.671 1 95.5 85 SER A CA 1
ATOM 650 C C . SER A 1 85 ? 6.449 2.434 -0.776 1 95.5 85 SER A C 1
ATOM 652 O O . SER A 1 85 ? 7.328 1.645 -1.125 1 95.5 85 SER A O 1
ATOM 654 N N . VAL A 1 86 ? 5.242 2.088 -0.447 1 94.44 86 VAL A N 1
ATOM 655 C CA . VAL A 1 86 ? 4.82 0.694 -0.56 1 94.44 86 VAL A CA 1
ATOM 656 C C . VAL A 1 86 ? 5.008 0.214 -1.998 1 94.44 86 VAL A C 1
ATOM 658 O O . VAL A 1 86 ? 5.621 -0.828 -2.236 1 94.44 86 VAL A O 1
ATOM 661 N N . GLU A 1 87 ? 4.539 0.974 -2.939 1 89.5 87 GLU A N 1
ATOM 662 C CA . GLU A 1 87 ? 4.668 0.629 -4.352 1 89.5 87 GLU A CA 1
ATOM 663 C C . GLU A 1 87 ? 6.133 0.499 -4.758 1 89.5 87 GLU A C 1
ATOM 665 O O . GLU A 1 87 ? 6.504 -0.431 -5.477 1 89.5 87 GLU A O 1
ATOM 670 N N . TYR A 1 88 ? 6.914 1.399 -4.332 1 94.38 88 TYR A N 1
ATOM 671 C CA . TYR A 1 88 ? 8.328 1.402 -4.68 1 94.38 88 TYR A CA 1
ATOM 672 C C . TYR A 1 88 ? 9.023 0.146 -4.164 1 94.38 88 TYR A C 1
ATOM 674 O O . TYR A 1 88 ? 9.812 -0.472 -4.879 1 94.38 88 TYR A O 1
ATOM 682 N N . VAL A 1 89 ? 8.758 -0.189 -2.914 1 95.75 89 VAL A N 1
ATOM 683 C CA . VAL A 1 89 ? 9.352 -1.385 -2.328 1 95.75 89 VAL A CA 1
ATOM 684 C C . VAL A 1 89 ? 8.93 -2.615 -3.127 1 95.75 89 VAL A C 1
ATOM 686 O O . VAL A 1 89 ? 9.758 -3.492 -3.406 1 95.75 89 VAL A O 1
ATOM 689 N N . GLU A 1 90 ? 7.656 -2.678 -3.449 1 89.56 90 GLU A N 1
ATOM 690 C CA . GLU A 1 90 ? 7.164 -3.805 -4.238 1 89.56 90 GLU A CA 1
ATOM 691 C C . GLU A 1 90 ? 7.902 -3.91 -5.566 1 89.56 90 GLU A C 1
ATOM 693 O O . GLU A 1 90 ? 8.266 -5.008 -5.996 1 89.56 90 GLU A O 1
ATOM 698 N N . ASP A 1 91 ? 8.094 -2.791 -6.195 1 89.75 91 ASP A N 1
ATOM 699 C CA . ASP A 1 91 ? 8.82 -2.773 -7.461 1 89.75 91 ASP A CA 1
ATOM 700 C C . ASP A 1 91 ? 10.234 -3.32 -7.293 1 89.75 91 ASP A C 1
ATOM 702 O O . ASP A 1 91 ? 10.734 -4.035 -8.164 1 89.75 91 ASP A O 1
ATOM 706 N N . LEU A 1 92 ? 10.844 -2.93 -6.188 1 93.94 92 LEU A N 1
ATOM 707 C CA . LEU A 1 92 ? 12.195 -3.404 -5.93 1 93.94 92 LEU A CA 1
ATOM 708 C C . LEU A 1 92 ? 12.211 -4.914 -5.711 1 93.94 92 LEU A C 1
ATOM 710 O O . LEU A 1 92 ? 13.141 -5.598 -6.145 1 93.94 92 LEU A O 1
ATOM 714 N N . LEU A 1 93 ? 11.203 -5.355 -5.008 1 92.88 93 LEU A N 1
ATOM 715 C CA . LEU A 1 93 ? 11.117 -6.773 -4.676 1 92.88 93 LEU A CA 1
ATOM 716 C C . LEU A 1 93 ? 10.859 -7.613 -5.926 1 92.88 93 LEU A C 1
ATOM 718 O O . LEU A 1 93 ? 11.172 -8.805 -5.949 1 92.88 93 LEU A O 1
ATOM 722 N N . HIS A 1 94 ? 10.336 -7.07 -6.93 1 83.69 94 HIS A N 1
ATOM 723 C CA . HIS A 1 94 ? 9.984 -7.781 -8.156 1 83.69 94 HIS A CA 1
ATOM 724 C C . HIS A 1 94 ? 11.195 -7.906 -9.078 1 83.69 94 HIS A C 1
ATOM 726 O O . HIS A 1 94 ? 11.164 -8.672 -10.047 1 83.69 94 HIS A O 1
ATOM 732 N N . LYS A 1 95 ? 12.188 -7.281 -8.727 1 84.06 95 LYS A N 1
ATOM 733 C CA . LYS A 1 95 ? 13.391 -7.398 -9.547 1 84.06 95 LYS A CA 1
ATOM 734 C C . LYS A 1 95 ? 14.031 -8.773 -9.398 1 84.06 95 LYS A C 1
ATOM 736 O O . LYS A 1 95 ? 13.984 -9.375 -8.32 1 84.06 95 LYS A O 1
ATOM 741 N N . LYS A 1 96 ? 14.531 -9.453 -10.43 1 75.38 96 LYS A N 1
ATOM 742 C CA . LYS A 1 96 ? 15.008 -10.836 -10.523 1 75.38 96 LYS A CA 1
ATOM 743 C C . LYS A 1 96 ? 16.141 -11.094 -9.523 1 75.38 96 LYS A C 1
ATOM 745 O O . LYS A 1 96 ? 16.156 -12.125 -8.859 1 75.38 96 LYS A O 1
ATOM 750 N N . GLU A 1 97 ? 17.109 -10.172 -9.453 1 82.5 97 GLU A N 1
ATOM 751 C CA . GLU A 1 97 ? 18.297 -10.523 -8.664 1 82.5 97 GLU A CA 1
ATOM 752 C C . GLU A 1 97 ? 18.438 -9.609 -7.445 1 82.5 97 GLU A C 1
ATOM 754 O O . GLU A 1 97 ? 19.203 -8.656 -7.465 1 82.5 97 GLU A O 1
ATOM 759 N N . VAL A 1 98 ? 17.562 -10.016 -6.457 1 86.12 98 VAL A N 1
ATOM 760 C CA . VAL A 1 98 ? 17.734 -9.305 -5.195 1 86.12 98 VAL A CA 1
ATOM 761 C C . VAL A 1 98 ? 18.438 -10.203 -4.184 1 86.12 98 VAL A C 1
ATOM 763 O O . VAL A 1 98 ? 18.031 -11.344 -3.965 1 86.12 98 VAL A O 1
ATOM 766 N N . ASP A 1 99 ? 19.578 -9.656 -3.639 1 88.94 99 ASP A N 1
ATOM 767 C CA . ASP A 1 99 ? 20.297 -10.336 -2.562 1 88.94 99 ASP A CA 1
ATOM 768 C C . ASP A 1 99 ? 19.359 -10.688 -1.409 1 88.94 99 ASP A C 1
ATOM 770 O O . ASP A 1 99 ? 18.484 -9.891 -1.054 1 88.94 99 ASP A O 1
ATOM 774 N N . PRO A 1 100 ? 19.5 -11.898 -0.868 1 89.62 100 PRO A N 1
ATOM 775 C CA . PRO A 1 100 ? 18.578 -12.352 0.184 1 89.62 100 PRO A CA 1
ATOM 776 C C . PRO A 1 100 ? 18.547 -11.398 1.378 1 89.62 100 PRO A C 1
ATOM 778 O O . PRO A 1 100 ? 17.484 -11.211 1.979 1 89.62 100 PRO A O 1
ATOM 781 N N . TYR A 1 101 ? 19.656 -10.883 1.726 1 92.44 101 TYR A N 1
ATOM 782 C CA . TYR A 1 101 ? 19.688 -9.953 2.852 1 92.44 101 TYR A CA 1
ATOM 783 C C . TYR A 1 101 ? 18.906 -8.68 2.525 1 92.44 101 TYR A C 1
ATOM 785 O O . TYR A 1 101 ? 18.094 -8.219 3.336 1 92.44 101 TYR A O 1
ATOM 793 N N . LYS A 1 102 ? 19.109 -8.18 1.357 1 93.94 102 LYS A N 1
ATOM 794 C CA . LYS A 1 102 ? 18.391 -6.992 0.908 1 93.94 102 LYS A CA 1
ATOM 795 C C . LYS A 1 102 ? 16.891 -7.262 0.796 1 93.94 102 LYS A C 1
ATOM 797 O O . LYS A 1 102 ? 16.078 -6.414 1.162 1 93.94 102 LYS A O 1
ATOM 802 N N . ARG A 1 103 ? 16.609 -8.383 0.343 1 93.44 103 ARG A N 1
ATOM 803 C CA . ARG A 1 103 ? 15.219 -8.766 0.205 1 93.44 103 ARG A CA 1
ATOM 804 C C . ARG A 1 103 ? 14.516 -8.789 1.562 1 93.44 103 ARG A C 1
ATOM 806 O O . ARG A 1 103 ? 13.383 -8.328 1.69 1 93.44 103 ARG A O 1
ATOM 813 N N . ALA A 1 104 ? 15.195 -9.328 2.549 1 93.75 104 ALA A N 1
ATOM 814 C CA . ALA A 1 104 ? 14.633 -9.383 3.895 1 93.75 104 ALA A CA 1
ATOM 815 C C . ALA A 1 104 ? 14.391 -7.98 4.441 1 93.75 104 ALA A C 1
ATOM 817 O O . ALA A 1 104 ? 13.359 -7.727 5.074 1 93.75 104 ALA A O 1
ATOM 818 N N . ARG A 1 105 ? 15.328 -7.094 4.145 1 96.88 105 ARG A N 1
ATOM 819 C CA . ARG A 1 105 ? 15.188 -5.723 4.621 1 96.88 105 ARG A CA 1
ATOM 820 C C . ARG A 1 105 ? 14.055 -5.008 3.895 1 96.88 105 ARG A C 1
ATOM 822 O O . ARG A 1 105 ? 13.305 -4.242 4.504 1 96.88 105 ARG A O 1
ATOM 829 N N . LEU A 1 106 ? 13.93 -5.258 2.627 1 97.12 106 LEU A N 1
ATOM 830 C CA . LEU A 1 106 ? 12.844 -4.676 1.846 1 97.12 106 LEU A CA 1
ATOM 831 C C . LEU A 1 106 ? 11.492 -5.184 2.336 1 97.12 106 LEU A C 1
ATOM 833 O O . LEU A 1 106 ? 10.531 -4.414 2.416 1 97.12 106 LEU A O 1
ATOM 837 N N . ASN A 1 107 ? 11.461 -6.441 2.672 1 95.62 107 ASN A N 1
ATOM 838 C CA . ASN A 1 107 ? 10.219 -6.984 3.211 1 95.62 107 ASN A CA 1
ATOM 839 C C . ASN A 1 107 ? 9.844 -6.328 4.535 1 95.62 107 ASN A C 1
ATOM 841 O O . ASN A 1 107 ? 8.672 -6.066 4.797 1 95.62 107 ASN A O 1
ATOM 845 N N . ASP A 1 108 ? 10.859 -6.117 5.316 1 96.19 108 ASP A N 1
ATOM 846 C CA . ASP A 1 108 ? 10.617 -5.398 6.562 1 96.19 108 ASP A CA 1
ATOM 847 C C . ASP A 1 108 ? 10.07 -4 6.293 1 96.19 108 ASP A C 1
ATOM 849 O O . ASP A 1 108 ? 9.141 -3.547 6.969 1 96.19 108 ASP A O 1
ATOM 853 N N . CYS A 1 109 ? 10.648 -3.334 5.324 1 98.12 109 CYS A N 1
ATOM 854 C CA . CYS A 1 109 ? 10.172 -2.006 4.949 1 98.12 109 CYS A CA 1
ATOM 855 C C . CYS A 1 109 ? 8.734 -2.059 4.461 1 98.12 109 CYS A C 1
ATOM 857 O O . CYS A 1 109 ? 7.926 -1.188 4.793 1 98.12 109 CYS A O 1
ATOM 859 N N . LEU A 1 110 ? 8.445 -3.002 3.691 1 97.5 110 LEU A N 1
ATOM 860 C CA . LEU A 1 110 ? 7.09 -3.17 3.182 1 97.5 110 LEU A CA 1
ATOM 861 C C . LEU A 1 110 ? 6.086 -3.285 4.328 1 97.5 110 LEU A C 1
ATOM 863 O O . LEU A 1 110 ? 5.035 -2.645 4.305 1 97.5 110 LEU A O 1
ATOM 867 N N . GLU A 1 111 ? 6.41 -4.082 5.297 1 95.81 111 GLU A N 1
ATOM 868 C CA . GLU A 1 111 ? 5.527 -4.293 6.441 1 95.81 111 GLU A CA 1
ATOM 869 C C . GLU A 1 111 ? 5.273 -2.986 7.191 1 95.81 111 GLU A C 1
ATOM 871 O O . GLU A 1 111 ? 4.125 -2.643 7.473 1 95.81 111 GLU A O 1
ATOM 876 N N . VAL A 1 112 ? 6.348 -2.33 7.465 1 97.88 112 VAL A N 1
ATOM 877 C CA . VAL A 1 112 ? 6.195 -1.135 8.289 1 97.88 112 VAL A CA 1
ATOM 878 C C . VAL A 1 112 ? 5.469 -0.051 7.496 1 97.88 112 VAL A C 1
ATOM 880 O O . VAL A 1 112 ? 4.676 0.711 8.055 1 97.88 112 VAL A O 1
ATOM 883 N N . TYR A 1 113 ? 5.68 0.039 6.223 1 97.5 113 TYR A N 1
ATOM 884 C CA . TYR A 1 113 ? 5.008 1.062 5.43 1 97.5 113 TYR A CA 1
ATOM 885 C C . TYR A 1 113 ? 3.549 0.689 5.184 1 97.5 113 TYR A C 1
ATOM 887 O O . TYR A 1 113 ? 2.688 1.564 5.082 1 97.5 113 TYR A O 1
ATOM 895 N N . CYS A 1 114 ? 3.238 -0.55 5.105 1 96.38 114 CYS A N 1
ATOM 896 C CA . CYS A 1 114 ? 1.838 -0.953 5.062 1 96.38 114 CYS A CA 1
ATOM 897 C C . CYS A 1 114 ? 1.111 -0.538 6.336 1 96.38 114 CYS A C 1
ATOM 899 O O . CYS A 1 114 ? -0.001 -0.012 6.277 1 96.38 114 CYS A O 1
ATOM 901 N N . GLU A 1 115 ? 1.746 -0.757 7.434 1 95.94 115 GLU A N 1
ATOM 902 C CA . GLU A 1 115 ? 1.168 -0.302 8.695 1 95.94 115 GLU A CA 1
ATOM 903 C C . GLU A 1 115 ? 1.02 1.217 8.711 1 95.94 115 GLU A C 1
ATOM 905 O O . GLU A 1 115 ? 0.036 1.742 9.242 1 95.94 115 GLU A O 1
ATOM 910 N N . ALA A 1 116 ? 2.027 1.86 8.164 1 98.25 116 ALA A N 1
ATOM 911 C CA . ALA A 1 116 ? 2.006 3.32 8.125 1 98.25 116 ALA A CA 1
ATOM 912 C C . ALA A 1 116 ? 0.823 3.826 7.305 1 98.25 116 ALA A C 1
ATOM 914 O O . ALA A 1 116 ? 0.191 4.824 7.668 1 98.25 116 ALA A O 1
ATOM 915 N N . VAL A 1 117 ? 0.51 3.236 6.234 1 97.25 117 VAL A N 1
ATOM 916 C CA . VAL A 1 117 ? -0.626 3.613 5.398 1 97.25 117 VAL A CA 1
ATOM 917 C C . VAL A 1 117 ? -1.907 3.59 6.227 1 97.25 117 VAL A C 1
ATOM 919 O O . VAL A 1 117 ? -2.695 4.539 6.191 1 97.25 117 VAL A O 1
ATOM 922 N N . VAL A 1 118 ? -2.082 2.553 7.008 1 95.94 118 VAL A N 1
ATOM 923 C CA . VAL A 1 118 ? -3.26 2.41 7.855 1 95.94 118 VAL A CA 1
ATOM 924 C C . VAL A 1 118 ? -3.256 3.492 8.93 1 95.94 118 VAL A C 1
ATOM 926 O O . VAL A 1 118 ? -4.281 4.133 9.18 1 95.94 118 VAL A O 1
ATOM 929 N N . SER A 1 119 ? -2.094 3.684 9.5 1 97.81 119 SER A N 1
ATOM 930 C CA . SER A 1 119 ? -1.964 4.656 10.586 1 97.81 119 SER A CA 1
ATOM 931 C C . SER A 1 119 ? -2.285 6.066 10.102 1 97.81 119 SER A C 1
ATOM 933 O O . SER A 1 119 ? -2.898 6.852 10.828 1 97.81 119 SER A O 1
ATOM 935 N N . VAL A 1 120 ? -1.871 6.418 8.922 1 98 120 VAL A N 1
ATOM 936 C CA . VAL A 1 120 ? -2.148 7.758 8.414 1 98 120 VAL A CA 1
ATOM 937 C C . VAL A 1 120 ? -3.652 7.938 8.227 1 98 120 VAL A C 1
ATOM 939 O O . VAL A 1 120 ? -4.203 9 8.539 1 98 120 VAL A O 1
ATOM 942 N N . GLU A 1 121 ? -4.312 6.984 7.77 1 96.31 121 GLU A N 1
ATOM 943 C CA . GLU A 1 121 ? -5.754 7.078 7.57 1 96.31 121 GLU A CA 1
ATOM 944 C C . GLU A 1 121 ? -6.488 7.234 8.898 1 96.31 121 GLU A C 1
ATOM 946 O O . GLU A 1 121 ? -7.438 8.016 9 1 96.31 121 GLU A O 1
ATOM 951 N N . GLU A 1 122 ? -5.984 6.457 9.883 1 96.19 122 GLU A N 1
ATOM 952 C CA . GLU A 1 122 ? -6.539 6.637 11.219 1 96.19 122 GLU A CA 1
ATOM 953 C C . GLU A 1 122 ? -6.285 8.047 11.734 1 96.19 122 GLU A C 1
ATOM 955 O O . GLU A 1 122 ? -7.137 8.633 12.414 1 96.19 122 GLU A O 1
ATOM 960 N N . GLY A 1 123 ? -5.117 8.562 11.453 1 97.88 123 GLY A N 1
ATOM 961 C CA . GLY A 1 123 ? -4.805 9.93 11.82 1 97.88 123 GLY A CA 1
ATOM 962 C C . GLY A 1 123 ? -5.703 10.953 11.141 1 97.88 123 GLY A C 1
ATOM 963 O O . GLY A 1 123 ? -6.156 11.906 11.781 1 97.88 123 GLY A O 1
ATOM 964 N N . LYS A 1 124 ? -5.973 10.766 9.922 1 96.56 124 LYS A N 1
ATOM 965 C CA . LYS A 1 124 ? -6.879 11.648 9.188 1 96.56 124 LYS A CA 1
ATOM 966 C C . LYS A 1 124 ? -8.281 11.633 9.797 1 96.56 124 LYS A C 1
ATOM 968 O O . LYS A 1 124 ? -8.914 12.68 9.938 1 96.56 124 LYS A O 1
ATOM 973 N N . LYS A 1 125 ? -8.734 10.438 10.125 1 93.44 125 LYS A N 1
ATOM 974 C CA . LYS A 1 125 ? -10.031 10.312 10.773 1 93.44 125 LYS A CA 1
ATOM 975 C C . LYS A 1 125 ? -10.062 11.062 12.102 1 93.44 125 LYS A C 1
ATOM 977 O O . LYS A 1 125 ? -10.992 11.82 12.375 1 93.44 125 LYS A O 1
ATOM 982 N N . ALA A 1 126 ? -9.062 10.82 12.875 1 96.69 126 ALA A N 1
ATOM 983 C CA . ALA A 1 126 ? -8.961 11.508 14.156 1 96.69 126 ALA A CA 1
ATOM 984 C C . ALA A 1 126 ? -8.93 13.023 13.961 1 96.69 126 ALA A C 1
ATOM 986 O O . ALA A 1 126 ? -9.531 13.766 14.742 1 96.69 126 ALA A O 1
ATOM 987 N N . TYR A 1 127 ? -8.273 13.469 12.938 1 97.31 127 TYR A N 1
ATOM 988 C CA . TYR A 1 127 ? -8.156 14.891 12.656 1 97.31 127 TYR A CA 1
ATOM 989 C C . TYR A 1 127 ? -9.516 15.508 12.367 1 97.31 127 TYR A C 1
ATOM 991 O O . TYR A 1 127 ? -9.844 16.578 12.891 1 97.31 127 TYR A O 1
ATOM 999 N N . LYS A 1 128 ? -10.219 14.875 11.562 1 93.38 128 LYS A N 1
ATOM 1000 C CA . LYS A 1 128 ? -11.562 15.344 11.219 1 93.38 128 LYS A CA 1
ATOM 1001 C C . LYS A 1 128 ? -12.453 15.438 12.453 1 93.38 128 LYS A C 1
ATOM 1003 O O . LYS A 1 128 ? -13.328 16.297 12.523 1 93.38 128 LYS A O 1
ATOM 1008 N N . GLU A 1 129 ? -12.133 14.578 13.414 1 94.5 129 GLU A N 1
ATOM 1009 C CA . GLU A 1 129 ? -12.938 14.523 14.633 1 94.5 129 GLU A CA 1
ATOM 1010 C C . GLU A 1 129 ? -12.359 15.438 15.711 1 94.5 129 GLU A C 1
ATOM 1012 O O . GLU A 1 129 ? -12.898 15.508 16.828 1 94.5 129 GLU A O 1
ATOM 1017 N N . GLY A 1 130 ? -11.312 16.109 15.484 1 96.38 130 GLY A N 1
ATOM 1018 C CA . GLY A 1 130 ? -10.719 17.047 16.422 1 96.38 130 GLY A CA 1
ATOM 1019 C C . GLY A 1 130 ? -9.953 16.359 17.547 1 96.38 130 GLY A C 1
ATOM 1020 O O . GLY A 1 130 ? -9.688 16.969 18.578 1 96.38 130 GLY A O 1
ATOM 1021 N N . ARG A 1 131 ? -9.641 15.086 17.328 1 97.62 131 ARG A N 1
ATOM 1022 C CA . ARG A 1 131 ? -8.883 14.344 18.328 1 97.62 131 ARG A CA 1
ATOM 1023 C C . ARG A 1 131 ? -7.383 14.438 18.062 1 97.62 131 ARG A C 1
ATOM 1025 O O . ARG A 1 131 ? -6.746 13.445 17.703 1 97.62 131 ARG A O 1
ATOM 1032 N N . TYR A 1 132 ? -6.746 15.516 18.359 1 97.75 132 TYR A N 1
ATOM 1033 C CA . TYR A 1 132 ? -5.387 15.859 17.953 1 97.75 132 TYR A CA 1
ATOM 1034 C C . TYR A 1 132 ? -4.367 14.984 18.672 1 97.75 132 TYR A C 1
ATOM 1036 O O . TYR A 1 132 ? -3.316 14.656 18.109 1 97.75 132 TYR A O 1
ATOM 1044 N N . ASP A 1 133 ? -4.676 14.578 19.922 1 97.44 133 ASP A N 1
ATOM 1045 C CA . ASP A 1 133 ? -3.77 13.672 20.609 1 97.44 133 ASP A CA 1
ATOM 1046 C C . ASP A 1 133 ? -3.631 12.352 19.859 1 97.44 133 ASP A C 1
ATOM 1048 O O . ASP A 1 133 ? -2.531 11.812 19.734 1 97.44 133 ASP A O 1
ATOM 1052 N N . ASP A 1 134 ? -4.754 11.898 19.391 1 97.75 134 ASP A N 1
ATOM 1053 C CA . ASP A 1 134 ? -4.738 10.672 18.609 1 97.75 134 ASP A CA 1
ATOM 1054 C C . ASP A 1 134 ? -3.98 10.867 17.297 1 97.75 134 ASP A C 1
ATOM 1056 O O . ASP A 1 134 ? -3.27 9.969 16.844 1 97.75 134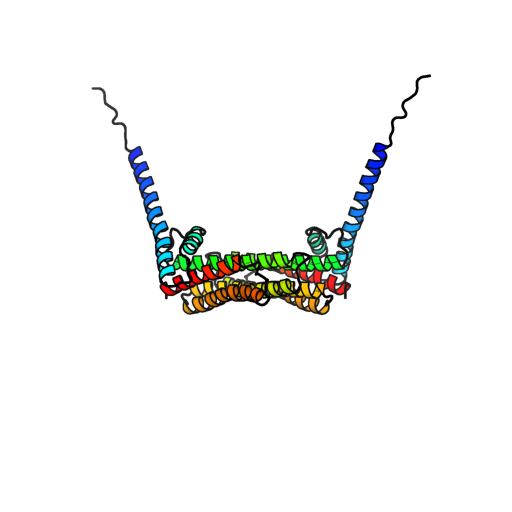 ASP A O 1
ATOM 1060 N N . VAL A 1 135 ? -4.133 12.031 16.672 1 98.62 135 VAL A N 1
ATOM 1061 C CA . VAL A 1 135 ? -3.393 12.336 15.461 1 98.62 135 VAL A CA 1
ATOM 1062 C C . VAL A 1 135 ? -1.892 12.25 15.727 1 98.62 135 VAL A C 1
ATOM 1064 O O . VAL A 1 135 ? -1.153 11.617 14.969 1 98.62 135 VAL A O 1
ATOM 1067 N N . ASN A 1 136 ? -1.493 12.836 16.859 1 98.06 136 ASN A N 1
ATOM 1068 C CA . ASN A 1 136 ? -0.08 12.844 17.219 1 98.06 136 ASN A CA 1
ATOM 1069 C C . ASN A 1 136 ? 0.469 11.43 17.375 1 98.06 136 ASN A C 1
ATOM 1071 O O . ASN A 1 136 ? 1.58 11.141 16.938 1 98.06 136 ASN A O 1
ATOM 1075 N N . ILE A 1 137 ? -0.296 10.586 17.984 1 98.31 137 ILE A N 1
ATOM 1076 C CA . ILE A 1 137 ? 0.125 9.203 18.203 1 98.31 137 ILE A CA 1
ATOM 1077 C C . ILE A 1 137 ? 0.28 8.5 16.859 1 98.31 137 ILE A C 1
ATOM 1079 O O . ILE A 1 137 ? 1.302 7.859 16.594 1 98.31 137 ILE A O 1
ATOM 1083 N N . LYS A 1 138 ? -0.72 8.656 15.945 1 98.62 138 LYS A N 1
ATOM 1084 C CA . LYS A 1 138 ? -0.702 7.98 14.648 1 98.62 138 LYS A CA 1
ATOM 1085 C C . LYS A 1 138 ? 0.417 8.516 13.766 1 98.62 138 LYS A C 1
ATOM 1087 O O . LYS A 1 138 ? 1.159 7.746 13.156 1 98.62 138 LYS A O 1
ATOM 1092 N N . VAL A 1 139 ? 0.606 9.797 13.734 1 98.62 139 VAL A N 1
ATOM 1093 C CA . VAL A 1 139 ? 1.619 10.422 12.883 1 98.62 139 VAL A CA 1
ATOM 1094 C C . VAL A 1 139 ? 3.012 10.078 13.406 1 98.62 139 VAL A C 1
ATOM 1096 O O . VAL A 1 139 ? 3.93 9.82 12.625 1 98.62 139 VAL A O 1
ATOM 1099 N N . SER A 1 140 ? 3.201 10.016 14.719 1 97.88 140 SER A N 1
ATOM 1100 C CA . SER A 1 140 ? 4.48 9.617 15.297 1 97.88 140 SER A CA 1
ATOM 1101 C C . SER A 1 140 ? 4.848 8.188 14.906 1 97.88 140 SER A C 1
ATOM 1103 O O . SER A 1 140 ? 6.012 7.895 14.633 1 97.88 140 SER A O 1
ATOM 1105 N N . SER A 1 141 ? 3.814 7.359 14.961 1 97.81 141 SER A N 1
ATOM 1106 C CA . SER A 1 141 ? 4.078 5.984 14.547 1 97.81 141 SER A CA 1
ATOM 1107 C C . SER A 1 141 ? 4.52 5.926 13.086 1 97.81 141 SER A C 1
ATOM 1109 O O . SER A 1 141 ? 5.371 5.109 12.719 1 97.81 141 SER A O 1
ATOM 1111 N N . VAL A 1 142 ? 3.959 6.742 12.234 1 98.5 142 VAL A N 1
ATOM 1112 C CA . VAL A 1 142 ? 4.34 6.805 10.82 1 98.5 142 VAL A CA 1
ATOM 1113 C C . VAL A 1 142 ? 5.773 7.316 10.703 1 98.5 142 VAL A C 1
ATOM 1115 O O . VAL A 1 142 ? 6.547 6.82 9.875 1 98.5 142 VAL A O 1
ATOM 1118 N N . MET A 1 143 ? 6.156 8.289 11.508 1 97.5 143 MET A N 1
ATOM 1119 C CA . MET A 1 143 ? 7.523 8.797 11.523 1 97.5 143 MET A CA 1
ATOM 1120 C C . MET A 1 143 ? 8.516 7.68 11.805 1 97.5 143 MET A C 1
ATOM 1122 O O . MET A 1 143 ? 9.57 7.605 11.156 1 97.5 143 MET A O 1
ATOM 1126 N N . ASP A 1 144 ? 8.125 6.848 12.656 1 97.25 144 ASP A N 1
ATOM 1127 C CA . ASP A 1 144 ? 9 5.746 13.055 1 97.25 144 ASP A CA 1
ATOM 1128 C C . ASP A 1 144 ? 9.164 4.73 11.93 1 97.25 144 ASP A C 1
ATOM 1130 O O . ASP A 1 144 ? 10.195 4.07 11.828 1 97.25 144 ASP A O 1
ATOM 1134 N N . ALA A 1 145 ? 8.117 4.66 11.102 1 97 145 ALA A N 1
ATOM 1135 C CA . ALA A 1 145 ? 8.211 3.729 9.977 1 97 145 ALA A CA 1
ATOM 1136 C C . ALA A 1 145 ? 9.406 4.051 9.094 1 97 145 ALA A C 1
ATOM 1138 O O . ALA A 1 145 ? 10.18 3.158 8.727 1 97 145 ALA A O 1
ATOM 1139 N N . GLY A 1 146 ? 9.633 5.352 8.75 1 96 146 GLY A N 1
ATOM 1140 C CA . GLY A 1 146 ? 10.789 5.75 7.969 1 96 146 GLY A CA 1
ATOM 1141 C C . GLY A 1 146 ? 12.109 5.453 8.656 1 96 146 GLY A C 1
ATOM 1142 O O . GLY A 1 146 ? 13.055 4.988 8.016 1 96 146 GLY A O 1
ATOM 1143 N N . ARG A 1 147 ? 12.109 5.715 9.938 1 96 147 ARG A N 1
ATOM 1144 C CA . ARG A 1 147 ? 13.312 5.469 10.719 1 96 147 ARG A CA 1
ATOM 1145 C C . ARG A 1 147 ? 13.633 3.98 10.781 1 96 147 ARG A C 1
ATOM 1147 O O . ARG A 1 147 ? 14.781 3.576 10.578 1 96 147 ARG A O 1
ATOM 1154 N N . VAL A 1 148 ? 12.648 3.197 11.062 1 97.56 148 VAL A N 1
ATOM 1155 C CA . VAL A 1 148 ? 12.797 1.753 11.211 1 97.56 148 VAL A CA 1
ATOM 1156 C C . VAL A 1 148 ? 13.297 1.147 9.898 1 97.56 148 VAL A C 1
ATOM 1158 O O . VAL A 1 148 ? 14.219 0.333 9.891 1 97.56 148 VAL A O 1
ATOM 1161 N N . CYS A 1 149 ? 12.711 1.563 8.789 1 97.94 149 CYS A N 1
ATOM 1162 C CA . CYS A 1 149 ? 13.133 1.063 7.484 1 97.94 149 CYS A CA 1
ATOM 1163 C C . CYS A 1 149 ? 14.578 1.455 7.191 1 97.94 149 CYS A C 1
ATOM 1165 O O . CYS A 1 149 ? 15.383 0.617 6.781 1 97.94 149 CYS A O 1
ATOM 1167 N N . GLU A 1 150 ? 14.953 2.682 7.449 1 96.75 150 GLU A N 1
ATOM 1168 C CA . GLU A 1 150 ? 16.312 3.17 7.203 1 96.75 150 GLU A CA 1
ATOM 1169 C C . GLU A 1 150 ? 17.328 2.422 8.055 1 96.75 150 GLU A C 1
ATOM 1171 O O . GLU A 1 150 ? 18.344 1.959 7.547 1 96.75 150 GLU A O 1
ATOM 1176 N N . ASP A 1 151 ? 17 2.277 9.297 1 95.75 151 ASP A N 1
ATOM 1177 C CA . ASP A 1 151 ? 17.922 1.668 10.25 1 95.75 151 ASP A CA 1
ATOM 1178 C C . ASP A 1 151 ? 18.125 0.185 9.945 1 95.75 151 ASP A C 1
ATOM 1180 O O . ASP A 1 151 ? 19.188 -0.363 10.203 1 95.75 151 ASP A O 1
ATOM 1184 N N . GLY A 1 152 ? 17.062 -0.434 9.477 1 95.94 152 GLY A N 1
ATOM 1185 C CA . GLY A 1 152 ? 17.172 -1.842 9.133 1 95.94 152 GLY A CA 1
ATOM 1186 C C . GLY A 1 152 ? 18.312 -2.133 8.172 1 95.94 152 GLY A C 1
ATOM 1187 O O . GLY A 1 152 ? 19 -3.146 8.305 1 95.94 152 GLY A O 1
ATOM 1188 N N . PHE A 1 153 ? 18.562 -1.268 7.25 1 95.88 153 PHE A N 1
ATOM 1189 C CA . PHE A 1 153 ? 19.625 -1.475 6.27 1 95.88 153 PHE A CA 1
ATOM 1190 C C . PHE A 1 153 ? 20.969 -1.104 6.852 1 95.88 153 PHE A C 1
ATOM 1192 O O . PHE A 1 153 ? 22.016 -1.535 6.344 1 95.88 153 PHE A O 1
ATOM 1199 N N . ARG A 1 154 ? 21.016 -0.32 7.879 1 91.88 154 ARG A N 1
ATOM 1200 C CA . ARG A 1 154 ? 22.266 0.141 8.453 1 91.88 154 ARG A CA 1
ATOM 1201 C C . ARG A 1 154 ? 22.891 -0.933 9.344 1 91.88 154 ARG A C 1
ATOM 1203 O O . ARG A 1 154 ? 24.047 -0.817 9.75 1 91.88 154 ARG A O 1
ATOM 1210 N N . GLU A 1 155 ? 22.141 -1.969 9.711 1 89.75 155 GLU A N 1
ATOM 1211 C CA . GLU A 1 155 ? 22.625 -3.027 10.586 1 89.75 155 GLU A CA 1
ATOM 1212 C C . GLU A 1 155 ? 23.812 -3.768 9.969 1 89.75 155 GLU A C 1
ATOM 1214 O O . GLU A 1 155 ? 24.641 -4.332 10.68 1 89.75 155 GLU A O 1
ATOM 1219 N N . LYS A 1 156 ? 23.828 -3.812 8.672 1 88.38 156 LYS A N 1
ATOM 1220 C CA . LYS A 1 156 ? 24.953 -4.383 7.953 1 88.38 156 LYS A CA 1
ATOM 1221 C C . LYS A 1 156 ? 25.844 -3.287 7.379 1 88.38 156 LYS A C 1
ATOM 1223 O O . LYS A 1 156 ? 25.375 -2.422 6.637 1 88.38 156 LYS A O 1
ATOM 1228 N N . GLU A 1 157 ? 27.141 -3.479 7.793 1 87.88 157 GLU A N 1
ATOM 1229 C CA . GLU A 1 157 ? 28.109 -2.473 7.355 1 87.88 157 GLU A CA 1
ATOM 1230 C C . GLU A 1 157 ? 28.188 -2.406 5.836 1 87.88 157 GLU A C 1
ATOM 1232 O O . GLU A 1 157 ? 28.203 -3.439 5.16 1 87.88 157 GLU A O 1
ATOM 1237 N N . GLY A 1 158 ? 28.156 -1.131 5.27 1 87.25 158 GLY A N 1
ATOM 1238 C CA . GLY A 1 158 ? 28.328 -0.93 3.84 1 87.25 158 GLY A CA 1
ATOM 1239 C C . GLY A 1 158 ? 27.016 -0.968 3.064 1 87.25 158 GLY A C 1
ATOM 1240 O O . GLY A 1 158 ? 27 -0.72 1.857 1 87.25 158 GLY A O 1
ATOM 1241 N N . LEU A 1 159 ? 25.938 -1.288 3.723 1 89.75 159 LEU A N 1
ATOM 1242 C CA . LEU A 1 159 ? 24.656 -1.359 3.035 1 89.75 159 LEU A CA 1
ATOM 1243 C C . LEU A 1 159 ? 23.828 -0.116 3.314 1 89.75 159 LEU A C 1
ATOM 1245 O O . LEU A 1 159 ? 23.719 0.323 4.461 1 89.75 159 LEU A O 1
ATOM 1249 N N . SER A 1 160 ? 23.391 0.435 2.223 1 92.44 160 SER A N 1
ATOM 1250 C CA . SER A 1 160 ? 22.5 1.587 2.363 1 92.44 160 SER A CA 1
ATOM 1251 C C . SER A 1 160 ? 21.094 1.263 1.882 1 92.44 160 SER A C 1
ATOM 1253 O O . SER A 1 160 ? 20.922 0.428 0.993 1 92.44 160 SER A O 1
ATOM 1255 N N . SER A 1 161 ? 20.125 1.951 2.518 1 96.38 161 SER A N 1
ATOM 1256 C CA . SER A 1 161 ? 18.734 1.744 2.139 1 96.38 161 SER A CA 1
ATOM 1257 C C . SER A 1 161 ? 18.438 2.324 0.758 1 96.38 161 SER A C 1
ATOM 1259 O O . SER A 1 161 ? 18.766 3.48 0.485 1 96.38 161 SER A O 1
ATOM 1261 N N . PRO A 1 162 ? 17.859 1.564 -0.091 1 96.25 162 PRO A N 1
ATOM 1262 C CA . PRO A 1 162 ? 17.391 2.139 -1.356 1 96.25 162 PRO A CA 1
ATOM 1263 C C . PRO A 1 162 ? 16.219 3.096 -1.176 1 96.25 162 PRO A C 1
ATOM 1265 O O . PRO A 1 162 ? 15.812 3.768 -2.129 1 96.25 162 PRO A O 1
ATOM 1268 N N . LEU A 1 163 ? 15.641 3.139 0.083 1 97.94 163 LEU A N 1
ATOM 1269 C CA . LEU A 1 163 ? 14.453 3.943 0.345 1 97.94 163 LEU A CA 1
ATOM 1270 C C . LEU A 1 163 ? 14.82 5.23 1.081 1 97.94 163 LEU A C 1
ATOM 1272 O O . LEU A 1 163 ? 13.945 5.895 1.646 1 97.94 163 LEU A O 1
ATOM 1276 N N . THR A 1 164 ? 16.047 5.609 1.067 1 97.81 164 THR A N 1
ATOM 1277 C CA . THR A 1 164 ? 16.5 6.738 1.872 1 97.81 164 THR A CA 1
ATOM 1278 C C . THR A 1 164 ? 15.68 7.988 1.554 1 97.81 164 THR A C 1
ATOM 1280 O O . THR A 1 164 ? 15.242 8.695 2.461 1 97.81 164 THR A O 1
ATOM 1283 N N . ARG A 1 165 ? 15.469 8.266 0.301 1 97.19 165 ARG A N 1
ATOM 1284 C CA . ARG A 1 165 ? 14.703 9.445 -0.083 1 97.19 165 ARG A CA 1
ATOM 1285 C C . ARG A 1 165 ? 13.281 9.375 0.459 1 97.19 165 ARG A C 1
ATOM 1287 O O . ARG A 1 165 ? 12.781 10.344 1.035 1 97.19 165 ARG A O 1
ATOM 1294 N N . TRP A 1 166 ? 12.656 8.227 0.323 1 97.5 166 TRP A N 1
ATOM 1295 C CA . TRP A 1 166 ? 11.289 8.023 0.798 1 97.5 166 TRP A CA 1
ATOM 1296 C C . TRP A 1 166 ? 11.227 8.117 2.318 1 97.5 166 TRP A C 1
ATOM 1298 O O . TRP A 1 166 ? 10.305 8.719 2.871 1 97.5 166 TRP A O 1
ATOM 1308 N N . ASN A 1 167 ? 12.195 7.488 2.939 1 98.12 167 ASN A N 1
ATOM 1309 C CA . ASN A 1 167 ? 12.273 7.527 4.395 1 98.12 167 ASN A CA 1
ATOM 1310 C C . ASN A 1 167 ? 12.414 8.953 4.914 1 98.12 167 ASN A C 1
ATOM 1312 O O . ASN A 1 167 ? 11.734 9.344 5.863 1 98.12 167 ASN A O 1
ATOM 1316 N N . ASN A 1 168 ? 13.289 9.711 4.266 1 97.69 168 ASN A N 1
ATOM 1317 C CA . ASN A 1 168 ? 13.492 11.102 4.652 1 97.69 168 ASN A CA 1
ATOM 1318 C C . ASN A 1 168 ? 12.242 11.938 4.418 1 97.69 168 ASN A C 1
ATOM 1320 O O . ASN A 1 168 ? 11.898 12.789 5.238 1 97.69 168 ASN A O 1
ATOM 1324 N N . ASP A 1 169 ? 11.594 11.68 3.305 1 98.12 169 ASP A N 1
ATOM 1325 C CA . ASP A 1 169 ? 10.344 12.383 3.039 1 98.12 169 ASP A CA 1
ATOM 1326 C C . ASP A 1 169 ? 9.297 12.078 4.113 1 98.12 169 ASP A C 1
ATOM 1328 O O . ASP A 1 169 ? 8.586 12.977 4.566 1 98.12 169 ASP A O 1
ATOM 1332 N N . THR A 1 170 ? 9.211 10.797 4.484 1 98.56 170 THR A N 1
ATOM 1333 C CA . THR A 1 170 ? 8.289 10.406 5.543 1 98.56 170 THR A CA 1
ATOM 1334 C C . THR A 1 170 ? 8.602 11.156 6.836 1 98.56 170 THR A C 1
ATOM 1336 O O . THR A 1 170 ? 7.703 11.711 7.473 1 98.56 170 THR A O 1
ATOM 1339 N N . PHE A 1 171 ? 9.875 11.195 7.18 1 98.31 171 PHE A N 1
ATOM 1340 C CA . PHE A 1 171 ? 10.312 11.867 8.398 1 98.31 171 PHE A CA 1
ATOM 1341 C C . PHE A 1 171 ? 9.984 13.359 8.336 1 98.31 171 PHE A C 1
ATOM 1343 O O . PHE A 1 171 ? 9.406 13.906 9.273 1 98.31 171 PHE A O 1
ATOM 1350 N N . ASN A 1 172 ? 10.273 13.984 7.242 1 98.25 172 ASN A N 1
ATOM 1351 C CA . ASN A 1 172 ? 10.07 15.422 7.094 1 98.25 172 ASN A CA 1
ATOM 1352 C C . ASN A 1 172 ? 8.594 15.781 7.066 1 98.25 172 ASN A C 1
ATOM 1354 O O . ASN A 1 172 ? 8.164 16.719 7.738 1 98.25 172 ASN A O 1
ATOM 1358 N N . LEU A 1 173 ? 7.828 15.039 6.344 1 98.69 173 LEU A N 1
ATOM 1359 C CA . LEU A 1 173 ? 6.395 15.305 6.246 1 98.69 173 LEU A CA 1
ATOM 1360 C C . LEU A 1 173 ? 5.715 15.125 7.602 1 98.69 173 LEU A C 1
ATOM 1362 O O . LEU A 1 173 ? 4.852 15.914 7.973 1 98.69 173 LEU A O 1
ATOM 1366 N N . THR A 1 174 ? 6.129 14.078 8.328 1 98.81 174 THR A N 1
ATOM 1367 C CA . THR A 1 174 ? 5.52 13.836 9.633 1 98.81 174 THR A CA 1
ATOM 1368 C C . THR A 1 174 ? 5.922 14.922 10.625 1 98.81 174 THR A C 1
ATOM 1370 O O . THR A 1 174 ? 5.113 15.336 11.461 1 98.81 174 THR A O 1
ATOM 1373 N N . ALA A 1 175 ? 7.164 15.383 10.531 1 98.56 175 ALA A N 1
ATOM 1374 C CA . ALA A 1 175 ? 7.59 16.484 11.383 1 98.56 175 ALA A CA 1
ATOM 1375 C C . ALA A 1 175 ? 6.73 17.734 11.148 1 98.56 175 ALA A C 1
ATOM 1377 O O . ALA A 1 175 ? 6.332 18.406 12.102 1 98.56 175 ALA A O 1
ATOM 1378 N N . ILE A 1 176 ? 6.441 18.016 9.93 1 98.69 176 ILE A N 1
ATOM 1379 C CA . ILE A 1 176 ? 5.59 19.141 9.578 1 98.69 176 ILE A CA 1
ATOM 1380 C C . ILE A 1 176 ? 4.195 18.953 10.172 1 98.69 176 ILE A C 1
ATOM 1382 O O . ILE A 1 176 ? 3.666 19.844 10.828 1 98.69 176 ILE A O 1
ATOM 1386 N N . ALA A 1 177 ? 3.639 17.797 9.961 1 98.75 177 ALA A N 1
ATOM 1387 C CA . ALA A 1 177 ? 2.289 17.516 10.445 1 98.75 177 ALA A CA 1
ATOM 1388 C C . ALA A 1 177 ? 2.217 17.625 11.969 1 98.75 177 ALA A C 1
ATOM 1390 O O . ALA A 1 177 ? 1.299 18.25 12.5 1 98.75 177 ALA A O 1
ATOM 1391 N N . LEU A 1 178 ? 3.195 17.047 12.609 1 98.62 178 LEU A N 1
ATOM 1392 C CA . LEU A 1 178 ? 3.223 17.094 14.062 1 98.62 178 LEU A CA 1
ATOM 1393 C C . LEU A 1 178 ? 3.301 18.531 14.555 1 98.62 178 LEU A C 1
ATOM 1395 O O . LEU A 1 178 ? 2.65 18.891 15.539 1 98.62 178 LEU A O 1
ATOM 1399 N N . SER A 1 179 ? 4.039 19.375 13.906 1 98.5 179 SER A N 1
ATOM 1400 C CA . SER A 1 179 ? 4.172 20.781 14.266 1 98.5 179 SER A CA 1
ATOM 1401 C C . SER A 1 179 ? 2.855 21.516 14.086 1 98.5 179 SER A C 1
ATOM 1403 O O . SER A 1 179 ? 2.453 22.297 14.945 1 98.5 179 SER A O 1
ATOM 1405 N N . ILE A 1 180 ? 2.215 21.266 13.016 1 98.19 180 ILE A N 1
ATOM 1406 C CA . ILE A 1 180 ? 0.948 21.938 12.742 1 98.19 180 ILE A CA 1
ATOM 1407 C C . ILE A 1 180 ? -0.099 21.484 13.766 1 98.19 180 ILE A C 1
ATOM 1409 O O . ILE A 1 180 ? -0.836 22.312 14.305 1 98.19 180 ILE A O 1
ATOM 1413 N N . ILE A 1 181 ? -0.144 20.219 14.023 1 97.94 181 ILE A N 1
ATOM 1414 C CA . ILE A 1 181 ? -1.123 19.688 14.961 1 97.94 181 ILE A CA 1
ATOM 1415 C C . ILE A 1 181 ? -0.889 20.281 16.344 1 97.94 181 ILE A C 1
ATOM 1417 O O . ILE A 1 181 ? -1.843 20.578 17.078 1 97.94 181 ILE A O 1
ATOM 1421 N N . ASN A 1 182 ? 0.326 20.438 16.672 1 96.31 182 ASN A N 1
ATOM 1422 C CA . ASN A 1 182 ? 0.663 21.047 17.938 1 96.31 182 ASN A CA 1
ATOM 1423 C C . ASN A 1 182 ? 0.166 22.484 18.016 1 96.31 182 ASN A C 1
ATOM 1425 O O . ASN A 1 182 ? -0.229 22.969 19.078 1 96.31 182 ASN A O 1
ATOM 1429 N N . MET A 1 183 ? 0.148 23.203 16.938 1 95.5 183 MET A N 1
ATOM 1430 C CA . MET A 1 183 ? -0.337 24.578 16.891 1 95.5 183 MET A CA 1
ATOM 1431 C C . MET A 1 183 ? -1.856 24.625 17.016 1 95.5 183 MET A C 1
ATOM 1433 O O . MET A 1 183 ? -2.416 25.625 17.484 1 95.5 183 MET A O 1
ATOM 1437 N N . LEU A 1 184 ? -2.451 23.562 16.609 1 95.75 184 LEU A N 1
ATOM 1438 C CA . LEU A 1 184 ? -3.908 23.484 16.625 1 95.75 184 LEU A CA 1
ATOM 1439 C C . LEU A 1 184 ? -4.402 23.062 18 1 95.75 184 LEU A C 1
ATOM 1441 O O . LEU A 1 184 ? -5.555 23.312 18.359 1 95.75 184 LEU A O 1
ATOM 1445 N N . SER A 1 185 ? -3.627 22.266 18.703 1 88.44 185 SER A N 1
ATOM 1446 C CA . SER A 1 185 ? -4.02 21.703 20 1 88.44 185 SER A CA 1
ATOM 1447 C C . SER A 1 185 ? -3.904 22.75 21.094 1 88.44 185 SER A C 1
ATOM 1449 O O . SER A 1 185 ? -4.738 22.797 22 1 88.44 185 SER A O 1
ATOM 1451 N N . MET B 1 1 ? 28.156 -19.125 -77.375 1 30.8 1 MET B N 1
ATOM 1452 C CA . MET B 1 1 ? 27.844 -19.969 -76.188 1 30.8 1 MET B CA 1
ATOM 1453 C C . MET B 1 1 ? 27.469 -19.125 -75 1 30.8 1 MET B C 1
ATOM 1455 O O . MET B 1 1 ? 28.328 -18.5 -74.375 1 30.8 1 MET B O 1
ATOM 1459 N N . ILE B 1 2 ? 26.312 -18.406 -75.062 1 40 2 ILE B N 1
ATOM 1460 C CA . ILE B 1 2 ? 25.734 -17.406 -74.188 1 40 2 ILE B CA 1
ATOM 1461 C C . ILE B 1 2 ? 25.359 -18.047 -72.812 1 40 2 ILE B C 1
ATOM 1463 O O . ILE B 1 2 ? 24.609 -19.016 -72.812 1 40 2 ILE B O 1
ATOM 1467 N N . MET B 1 3 ? 26.203 -17.859 -71.812 1 40.25 3 MET B N 1
ATOM 1468 C CA . MET B 1 3 ? 26.125 -18.328 -70.375 1 40.25 3 MET B CA 1
ATOM 1469 C C . MET B 1 3 ? 24.875 -17.797 -69.688 1 40.25 3 MET B C 1
ATOM 1471 O O . MET B 1 3 ? 24.641 -16.578 -69.688 1 40.25 3 MET B O 1
ATOM 1475 N N . ASN B 1 4 ? 23.75 -18.469 -69.688 1 42 4 ASN B N 1
ATOM 1476 C CA . ASN B 1 4 ? 22.547 -18.203 -68.938 1 42 4 ASN B CA 1
ATOM 1477 C C . ASN B 1 4 ? 22.844 -18.062 -67.438 1 42 4 ASN B C 1
ATOM 1479 O O . ASN B 1 4 ? 23.438 -18.969 -66.875 1 42 4 ASN B O 1
ATOM 1483 N N . PRO B 1 5 ? 22.922 -16.844 -66.875 1 46.53 5 PRO B N 1
ATOM 1484 C CA . PRO B 1 5 ? 23.141 -16.688 -65.438 1 46.53 5 PRO B CA 1
ATOM 1485 C C . PRO B 1 5 ? 22.078 -17.375 -64.625 1 46.53 5 PRO B C 1
ATOM 1487 O O . PRO B 1 5 ? 20.891 -17.328 -64.938 1 46.53 5 PRO B O 1
ATOM 1490 N N . LYS B 1 6 ? 22.281 -18.594 -64.062 1 46.91 6 LYS B N 1
ATOM 1491 C CA . LYS B 1 6 ? 21.484 -19.25 -63.031 1 46.91 6 LYS B CA 1
ATOM 1492 C C . LYS B 1 6 ? 21.141 -18.266 -61.906 1 46.91 6 LYS B C 1
ATOM 1494 O O . LYS B 1 6 ? 22.031 -17.703 -61.281 1 46.91 6 LYS B O 1
ATOM 1499 N N . SER B 1 7 ? 20.078 -17.438 -62 1 45.97 7 SER B N 1
ATOM 1500 C CA . SER B 1 7 ? 19.5 -16.594 -60.938 1 45.97 7 SER B CA 1
ATOM 1501 C C . SER B 1 7 ? 19.297 -17.391 -59.656 1 45.97 7 SER B C 1
ATOM 1503 O O . SER B 1 7 ? 18.734 -18.484 -59.688 1 45.97 7 SER B O 1
ATOM 1505 N N . SER B 1 8 ? 20.141 -17.219 -58.625 1 46.12 8 SER B N 1
ATOM 1506 C CA . SER B 1 8 ? 20.203 -17.719 -57.25 1 46.12 8 SER B CA 1
ATOM 1507 C C . SER B 1 8 ? 18.875 -17.484 -56.531 1 46.12 8 SER B C 1
ATOM 1509 O O . SER B 1 8 ? 18.469 -16.344 -56.281 1 46.12 8 SER B O 1
ATOM 1511 N N . SER B 1 9 ? 17.844 -18.266 -56.812 1 52.06 9 SER B N 1
ATOM 1512 C CA . SER B 1 9 ? 16.609 -18.375 -56.062 1 52.06 9 SER B CA 1
ATOM 1513 C C . SER B 1 9 ? 16.891 -18.672 -54.594 1 52.06 9 SER B C 1
ATOM 1515 O O . SER B 1 9 ? 15.992 -19.109 -53.875 1 52.06 9 SER B O 1
ATOM 1517 N N . PHE B 1 10 ? 18.141 -18.578 -54.188 1 53.88 10 PHE B N 1
ATOM 1518 C CA . PHE B 1 10 ? 18.469 -19.078 -52.844 1 53.88 10 PHE B CA 1
ATOM 1519 C C . PHE B 1 10 ? 17.922 -18.156 -51.781 1 53.88 10 PHE B C 1
ATOM 1521 O O . PHE B 1 10 ? 17.672 -18.594 -50.656 1 53.88 10 PHE B O 1
ATOM 1528 N N . PRO B 1 11 ? 17.766 -16.828 -52.156 1 61.53 11 PRO B N 1
ATOM 1529 C CA . PRO B 1 11 ? 17.484 -16.031 -50.969 1 61.53 11 PRO B CA 1
ATOM 1530 C C . PRO B 1 11 ? 16.031 -16.141 -50.5 1 61.53 11 PRO B C 1
ATOM 1532 O O . PRO B 1 11 ? 15.719 -15.922 -49.344 1 61.53 11 PRO B O 1
ATOM 1535 N N . PHE B 1 12 ? 15.156 -16.5 -51.438 1 59.47 12 PHE B N 1
ATOM 1536 C CA . PHE B 1 12 ? 13.75 -16.469 -51.062 1 59.47 12 PHE B CA 1
ATOM 1537 C C . PHE B 1 12 ? 13.398 -17.641 -50.156 1 59.47 12 PHE B C 1
ATOM 1539 O O . PHE B 1 12 ? 12.617 -17.516 -49.219 1 59.47 12 PHE B O 1
ATOM 1546 N N . MET B 1 13 ? 14.047 -18.766 -50.344 1 59.59 13 MET B N 1
ATOM 1547 C CA . MET B 1 13 ? 13.727 -19.969 -49.562 1 59.59 13 MET B CA 1
ATOM 1548 C C . MET B 1 13 ? 14.211 -19.844 -48.125 1 59.59 13 MET B C 1
ATOM 1550 O O . MET B 1 13 ? 13.586 -20.359 -47.219 1 59.59 13 MET B O 1
ATOM 1554 N N . ILE B 1 14 ? 15.242 -19.062 -47.906 1 63 14 ILE B N 1
ATOM 1555 C CA . ILE B 1 14 ? 15.781 -18.922 -46.562 1 63 14 ILE B CA 1
ATOM 1556 C C . ILE B 1 14 ? 14.883 -17.984 -45.75 1 63 14 ILE B C 1
ATOM 1558 O O . ILE B 1 14 ? 14.633 -18.234 -44.562 1 63 14 ILE B O 1
ATOM 1562 N N . ILE B 1 15 ? 14.297 -17.078 -46.469 1 61.16 15 ILE B N 1
ATOM 1563 C CA . ILE B 1 15 ? 13.461 -16.141 -45.75 1 61.16 15 ILE B CA 1
ATOM 1564 C C . ILE B 1 15 ? 12.156 -16.812 -45.344 1 61.16 15 ILE B C 1
ATOM 1566 O O . ILE B 1 15 ? 11.68 -16.641 -44.219 1 61.16 15 ILE B O 1
ATOM 1570 N N . ILE B 1 16 ? 11.711 -17.688 -46.25 1 62.25 16 ILE B N 1
ATOM 1571 C CA . ILE B 1 16 ? 10.453 -18.359 -45.938 1 62.25 16 ILE B CA 1
ATOM 1572 C C . ILE B 1 16 ? 10.68 -19.375 -44.812 1 62.25 16 ILE B C 1
ATOM 1574 O O . ILE B 1 16 ? 9.852 -19.516 -43.906 1 62.25 16 ILE B O 1
ATOM 1578 N N . SER B 1 17 ? 11.805 -19.953 -44.719 1 64.06 17 SER B N 1
ATOM 1579 C CA . SER B 1 17 ? 12.094 -20.938 -43.688 1 64.06 17 SER B CA 1
ATOM 1580 C C . SER B 1 17 ? 12.281 -20.281 -42.312 1 64.06 17 SER B C 1
ATOM 1582 O O . SER B 1 17 ? 11.867 -20.828 -41.312 1 64.06 17 SER B O 1
ATOM 1584 N N . MET B 1 18 ? 12.789 -19.078 -42.312 1 60.47 18 MET B N 1
ATOM 1585 C CA . MET B 1 18 ? 12.961 -18.375 -41.031 1 60.47 18 MET B CA 1
ATOM 1586 C C . MET B 1 18 ? 11.625 -17.875 -40.5 1 60.47 18 MET B C 1
ATOM 1588 O O . MET B 1 18 ? 11.406 -17.844 -39.281 1 60.47 18 MET B O 1
ATOM 1592 N N . ILE B 1 19 ? 10.703 -17.578 -41.312 1 56.88 19 ILE B N 1
ATOM 1593 C CA . ILE B 1 19 ? 9.383 -17.125 -40.906 1 56.88 19 ILE B CA 1
ATOM 1594 C C . ILE B 1 19 ? 8.586 -18.297 -40.344 1 56.88 19 ILE B C 1
ATOM 1596 O O . ILE B 1 19 ? 7.898 -18.172 -39.344 1 56.88 19 ILE B O 1
ATOM 1600 N N . ILE B 1 20 ? 8.719 -19.453 -40.844 1 56.31 20 ILE B N 1
ATOM 1601 C CA . ILE B 1 20 ? 7.953 -20.609 -40.375 1 56.31 20 ILE B CA 1
ATOM 1602 C C . ILE B 1 20 ? 8.422 -21.016 -38.969 1 56.31 20 ILE B C 1
ATOM 1604 O O . ILE B 1 20 ? 7.605 -21.375 -38.125 1 56.31 20 ILE B O 1
ATOM 1608 N N . LEU B 1 21 ? 9.633 -20.828 -38.656 1 56.5 21 LEU B N 1
ATOM 1609 C CA . LEU B 1 21 ? 10.133 -21.234 -37.344 1 56.5 21 LEU B CA 1
ATOM 1610 C C . LEU B 1 21 ? 9.625 -20.297 -36.25 1 56.5 21 LEU B C 1
ATOM 1612 O O . LEU B 1 21 ? 9.352 -20.719 -35.125 1 56.5 21 LEU B O 1
ATOM 1616 N N . ASN B 1 22 ? 9.469 -19.109 -36.656 1 53.03 22 ASN B N 1
ATOM 1617 C CA . ASN B 1 22 ? 8.969 -18.188 -35.625 1 53.03 22 ASN B CA 1
ATOM 1618 C C . ASN B 1 22 ? 7.488 -18.422 -35.344 1 53.03 22 ASN B C 1
ATOM 1620 O O . ASN B 1 22 ? 7.039 -18.281 -34.219 1 53.03 22 ASN B O 1
ATOM 1624 N N . ILE B 1 23 ? 6.777 -18.922 -36.344 1 51.03 23 ILE B N 1
ATOM 1625 C CA . ILE B 1 23 ? 5.344 -19.125 -36.156 1 51.03 23 ILE B CA 1
ATOM 1626 C C . ILE B 1 23 ? 5.105 -20.375 -35.312 1 51.03 23 ILE B C 1
ATOM 1628 O O . ILE B 1 23 ? 4.207 -20.375 -34.469 1 51.03 23 ILE B O 1
ATOM 1632 N N . SER B 1 24 ? 5.996 -21.312 -35.375 1 50.72 24 SER B N 1
ATOM 1633 C CA . SER B 1 24 ? 5.742 -22.562 -34.656 1 50.72 24 SER B CA 1
ATOM 1634 C C . SER B 1 24 ? 5.922 -22.375 -33.156 1 50.72 24 SER B C 1
ATOM 1636 O O . SER B 1 24 ? 5.18 -22.969 -32.375 1 50.72 24 SER B O 1
ATOM 1638 N N . THR B 1 25 ? 6.879 -21.625 -32.812 1 47.53 25 THR B N 1
ATOM 1639 C CA . THR B 1 25 ? 7.121 -21.453 -31.375 1 47.53 25 THR B CA 1
ATOM 1640 C C . THR B 1 25 ? 6 -20.641 -30.734 1 47.53 25 THR B C 1
ATOM 1642 O O . THR B 1 25 ? 5.637 -20.891 -29.578 1 47.53 25 THR B O 1
ATOM 1645 N N . THR B 1 26 ? 5.539 -19.734 -31.531 1 49.06 26 THR B N 1
ATOM 1646 C CA . THR B 1 26 ? 4.453 -18.922 -31 1 49.06 26 THR B CA 1
ATOM 1647 C C . THR B 1 26 ? 3.203 -19.766 -30.781 1 49.06 26 THR B C 1
ATOM 1649 O O . THR B 1 26 ? 2.465 -19.562 -29.812 1 49.06 26 THR B O 1
ATOM 1652 N N . ILE B 1 27 ? 3.018 -20.797 -31.594 1 49.78 27 ILE B N 1
ATOM 1653 C CA . ILE B 1 27 ? 1.843 -21.656 -31.516 1 49.78 27 ILE B CA 1
ATOM 1654 C C . ILE B 1 27 ? 1.971 -22.594 -30.312 1 49.78 27 ILE B C 1
ATOM 1656 O O . ILE B 1 27 ? 1 -22.812 -29.578 1 49.78 27 ILE B O 1
ATOM 1660 N N . VAL B 1 28 ? 3.107 -23.016 -29.938 1 48.88 28 VAL B N 1
ATOM 1661 C CA . VAL B 1 28 ? 3.305 -23.984 -28.859 1 48.88 28 VAL B CA 1
ATOM 1662 C C . VAL B 1 28 ? 3.162 -23.297 -27.5 1 48.88 28 VAL B C 1
ATOM 1664 O O . VAL B 1 28 ? 2.533 -23.844 -26.594 1 48.88 28 VAL B O 1
ATOM 1667 N N . VAL B 1 29 ? 3.785 -22.062 -27.312 1 51.09 29 VAL B N 1
ATOM 1668 C CA . VAL B 1 29 ? 3.791 -21.344 -26.047 1 51.09 29 VAL B CA 1
ATOM 1669 C C . VAL B 1 29 ? 2.371 -20.891 -25.703 1 51.09 29 VAL B C 1
ATOM 1671 O O . VAL B 1 29 ? 1.943 -21.016 -24.547 1 51.09 29 VAL B O 1
ATOM 1674 N N . ALA B 1 30 ? 1.641 -20.328 -26.75 1 57.53 30 ALA B N 1
ATOM 1675 C CA . ALA B 1 30 ? 0.225 -19.984 -26.625 1 57.53 30 ALA B CA 1
ATOM 1676 C C . ALA B 1 30 ? -0.583 -21.203 -26.172 1 57.53 30 ALA B C 1
ATOM 1678 O O . ALA B 1 30 ? -1.479 -21.078 -25.328 1 57.53 30 ALA B O 1
ATOM 1679 N N . ASN B 1 31 ? 0.142 -22.422 -26.281 1 82.31 31 ASN B N 1
ATOM 1680 C CA . ASN B 1 31 ? -0.609 -23.641 -26 1 82.31 31 ASN B CA 1
ATOM 1681 C C . ASN B 1 31 ? -0.406 -24.094 -24.547 1 82.31 31 ASN B C 1
ATOM 1683 O O . ASN B 1 31 ? -1.326 -24.625 -23.938 1 82.31 31 ASN B O 1
ATOM 1687 N N . PHE B 1 32 ? 0.694 -23.609 -23.953 1 91.81 32 PHE B N 1
ATOM 1688 C CA . PHE B 1 32 ? 0.962 -24.125 -22.609 1 91.81 32 PHE B CA 1
ATOM 1689 C C . PHE B 1 32 ? 0.123 -23.375 -21.562 1 91.81 32 PHE B C 1
ATOM 1691 O O . PHE B 1 32 ? -0.391 -23.984 -20.625 1 91.81 32 PHE B O 1
ATOM 1698 N N . VAL B 1 33 ? -0.12 -22.109 -21.766 1 95.62 33 VAL B N 1
ATOM 1699 C CA . VAL B 1 33 ? -0.967 -21.297 -20.891 1 95.62 33 VAL B CA 1
ATOM 1700 C C . VAL B 1 33 ? -2.398 -21.828 -20.922 1 95.62 33 VAL B C 1
ATOM 1702 O O . VAL B 1 33 ? -3.012 -22.031 -19.875 1 95.62 33 VAL B O 1
ATOM 1705 N N . GLU B 1 34 ? -2.85 -22.047 -22.109 1 95.75 34 GLU B N 1
ATOM 1706 C CA . GLU B 1 34 ? -4.211 -22.547 -22.25 1 95.75 34 GLU B CA 1
ATOM 1707 C C . GLU B 1 34 ? -4.371 -23.922 -21.594 1 95.75 34 GLU B C 1
ATOM 1709 O O . GLU B 1 34 ? -5.359 -24.172 -20.906 1 95.75 34 GLU B O 1
ATOM 1714 N N . LYS B 1 35 ? -3.439 -24.75 -21.797 1 95.69 35 LYS B N 1
ATOM 1715 C CA . LYS B 1 35 ? -3.488 -26.078 -21.188 1 95.69 35 LYS B CA 1
ATOM 1716 C C . LYS B 1 35 ? -3.447 -26 -19.672 1 95.69 35 LYS B C 1
ATOM 1718 O O . LYS B 1 35 ? -4.188 -26.703 -18.984 1 95.69 35 LYS B O 1
ATOM 1723 N N . THR B 1 36 ? -2.582 -25.188 -19.219 1 96.75 36 THR B N 1
ATOM 1724 C CA . THR B 1 36 ? -2.467 -25 -17.781 1 96.75 36 THR B CA 1
ATOM 1725 C C . THR B 1 36 ? -3.77 -24.453 -17.203 1 96.75 36 THR B C 1
ATOM 1727 O O . THR B 1 36 ? -4.258 -24.953 -16.188 1 96.75 36 THR B O 1
ATOM 1730 N N . CYS B 1 37 ? -4.359 -23.453 -17.859 1 98.06 37 CYS B N 1
ATOM 1731 C CA . CYS B 1 37 ? -5.582 -22.844 -17.359 1 98.06 37 CYS B CA 1
ATOM 1732 C C . CYS B 1 37 ? -6.75 -23.812 -17.422 1 98.06 37 CYS B C 1
ATOM 1734 O O . CYS B 1 37 ? -7.629 -23.797 -16.547 1 98.06 37 CYS B O 1
ATOM 1736 N N . LYS B 1 38 ? -6.777 -24.672 -18.391 1 97.56 38 LYS B N 1
ATOM 1737 C CA . LYS B 1 38 ? -7.801 -25.703 -18.453 1 97.56 38 LYS B CA 1
ATOM 1738 C C . LYS B 1 38 ? -7.676 -26.672 -17.281 1 97.56 38 LYS B C 1
ATOM 1740 O O . LYS B 1 38 ? -8.68 -27.078 -16.688 1 97.56 38 LYS B O 1
ATOM 1745 N N . LYS B 1 39 ? -6.488 -27.047 -17 1 97.31 39 LYS B N 1
ATOM 1746 C CA . LYS B 1 39 ? -6.254 -27.938 -15.852 1 97.31 39 LYS B CA 1
ATOM 1747 C C . LYS B 1 39 ? -6.656 -27.266 -14.547 1 97.31 39 LYS B C 1
ATOM 1749 O O . LYS B 1 39 ? -7.234 -27.891 -13.664 1 97.31 39 LYS B O 1
ATOM 1754 N N . CYS B 1 40 ? -6.309 -25.969 -14.414 1 98.19 40 CYS B N 1
ATOM 1755 C CA . CYS B 1 40 ? -6.688 -25.219 -13.219 1 98.19 40 CYS B CA 1
ATOM 1756 C C . CYS B 1 40 ? -8.203 -25.219 -13.039 1 98.19 40 CYS B C 1
ATOM 1758 O O . CYS B 1 40 ? -8.695 -25.469 -11.938 1 98.19 40 CYS B O 1
ATOM 1760 N N . GLU B 1 41 ? -8.883 -24.891 -14.102 1 97.88 41 GLU B N 1
ATOM 1761 C CA . GLU B 1 41 ? -10.344 -24.844 -14.047 1 97.88 41 GLU B CA 1
ATOM 1762 C C . GLU B 1 41 ? -10.93 -26.203 -13.695 1 97.88 41 GLU B C 1
ATOM 1764 O O . GLU B 1 41 ? -11.922 -26.281 -12.969 1 97.88 41 GLU B O 1
ATOM 1769 N N . LYS B 1 42 ? -10.391 -27.25 -14.195 1 97.12 42 LYS B N 1
ATOM 1770 C CA . LYS B 1 42 ? -10.859 -28.609 -13.938 1 97.12 42 LYS B CA 1
ATOM 1771 C C . LYS B 1 42 ? -10.703 -28.984 -12.461 1 97.12 42 LYS B C 1
ATOM 1773 O O . LYS B 1 42 ? -11.578 -29.609 -11.875 1 97.12 42 LYS B O 1
ATOM 1778 N N . ASN B 1 43 ? -9.594 -28.578 -11.875 1 95.56 43 ASN B N 1
ATOM 1779 C CA . ASN B 1 43 ? -9.227 -29.031 -10.539 1 95.56 43 ASN B CA 1
ATOM 1780 C C . ASN B 1 43 ? -9.773 -28.078 -9.469 1 95.56 43 ASN B C 1
ATOM 1782 O O . ASN B 1 43 ? -9.852 -28.453 -8.297 1 95.56 43 ASN B O 1
ATOM 1786 N N . ASN B 1 44 ? -10.07 -26.906 -9.781 1 96.88 44 ASN B N 1
ATOM 1787 C CA . ASN B 1 44 ? -10.547 -25.891 -8.852 1 96.88 44 ASN B CA 1
ATOM 1788 C C . ASN B 1 44 ? -11.719 -25.109 -9.43 1 96.88 44 ASN B C 1
ATOM 1790 O O . ASN B 1 44 ? -11.539 -24.266 -10.32 1 96.88 44 ASN B O 1
ATOM 1794 N N . PRO B 1 45 ? -12.883 -25.328 -8.906 1 95.5 45 PRO B N 1
ATOM 1795 C CA . PRO B 1 45 ? -14.094 -24.719 -9.469 1 95.5 45 PRO B CA 1
ATOM 1796 C C . PRO B 1 45 ? -14.094 -23.188 -9.344 1 95.5 45 PRO B C 1
ATOM 1798 O O . PRO B 1 45 ? -14.898 -22.516 -9.984 1 95.5 45 PRO B O 1
ATOM 1801 N N . ASN B 1 46 ? -13.203 -22.656 -8.57 1 94.62 46 ASN B N 1
ATOM 1802 C CA . ASN B 1 46 ? -13.133 -21.219 -8.406 1 94.62 46 ASN B CA 1
ATOM 1803 C C . ASN B 1 46 ? -12.336 -20.562 -9.523 1 94.62 46 ASN B C 1
ATOM 1805 O O . ASN B 1 46 ? -12.281 -19.328 -9.617 1 94.62 46 ASN B O 1
ATOM 1809 N N . VAL B 1 47 ? -11.773 -21.328 -10.406 1 97.94 47 VAL B N 1
ATOM 1810 C CA . VAL B 1 47 ? -10.953 -20.766 -11.469 1 97.94 47 VAL B CA 1
ATOM 1811 C C . VAL B 1 47 ? -11.797 -20.578 -12.727 1 97.94 47 VAL B C 1
ATOM 1813 O O . VAL B 1 47 ? -12.445 -21.516 -13.195 1 97.94 47 VAL B O 1
ATOM 1816 N N . ASP B 1 48 ? -11.789 -19.344 -13.188 1 97.94 48 ASP B N 1
ATOM 1817 C CA . ASP B 1 48 ? -12.383 -19.031 -14.477 1 97.94 48 ASP B CA 1
ATOM 1818 C C . ASP B 1 48 ? -11.344 -19.125 -15.602 1 97.94 48 ASP B C 1
ATOM 1820 O O . ASP B 1 48 ? -10.352 -18.406 -15.594 1 97.94 48 ASP B O 1
ATOM 1824 N N . TYR B 1 49 ? -11.633 -19.938 -16.594 1 97.69 49 TYR B N 1
ATOM 1825 C CA . TYR B 1 49 ? -10.688 -20.219 -17.672 1 97.69 49 TYR B CA 1
ATOM 1826 C C . TYR B 1 49 ? -10.32 -18.953 -18.422 1 97.69 49 TYR B C 1
ATOM 1828 O O . TYR B 1 49 ? -9.141 -18.672 -18.672 1 97.69 49 TYR B O 1
ATOM 1836 N N . GLU B 1 50 ? -11.32 -18.203 -18.797 1 97.75 50 GLU B N 1
ATOM 1837 C CA . GLU B 1 50 ? -11.047 -17 -19.609 1 97.75 50 GLU B CA 1
ATOM 1838 C C . GLU B 1 50 ? -10.242 -15.977 -18.812 1 97.75 50 GLU B C 1
ATOM 1840 O O . GLU B 1 50 ? -9.344 -15.336 -19.359 1 97.75 50 GLU B O 1
ATOM 1845 N N . PHE B 1 51 ? -10.617 -15.844 -17.562 1 98.25 51 PHE B N 1
ATOM 1846 C CA . PHE B 1 51 ? -9.875 -14.93 -16.703 1 98.25 51 PHE B CA 1
ATOM 1847 C C . PHE B 1 51 ? -8.43 -15.391 -16.547 1 98.25 51 PHE B C 1
ATOM 1849 O O . PHE B 1 51 ? -7.504 -14.578 -16.578 1 98.25 51 PHE B O 1
ATOM 1856 N N . CYS B 1 52 ? -8.234 -16.672 -16.375 1 98.19 52 CYS B N 1
ATOM 1857 C CA . CYS B 1 52 ? -6.914 -17.266 -16.234 1 98.19 52 CYS B CA 1
ATOM 1858 C C . CYS B 1 52 ? -6.055 -16.984 -17.453 1 98.19 52 CYS B C 1
ATOM 1860 O O . CYS B 1 52 ? -4.945 -16.453 -17.328 1 98.19 52 CYS B O 1
ATOM 1862 N N . VAL B 1 53 ? -6.586 -17.203 -18.609 1 97.31 53 VAL B N 1
ATOM 1863 C CA . VAL B 1 53 ? -5.848 -17.016 -19.859 1 97.31 53 VAL B CA 1
ATOM 1864 C C . VAL B 1 53 ? -5.508 -15.547 -20.047 1 97.31 53 VAL B C 1
ATOM 1866 O O . VAL B 1 53 ? -4.363 -15.195 -20.344 1 97.31 53 VAL B O 1
ATOM 1869 N N . SER B 1 54 ? -6.469 -14.75 -19.844 1 96.69 54 SER B N 1
ATOM 1870 C CA . SER B 1 54 ? -6.246 -13.32 -20.047 1 96.69 54 SER B CA 1
ATOM 1871 C C . SER B 1 54 ? -5.242 -12.766 -19.047 1 96.69 54 SER B C 1
ATOM 1873 O O . SER B 1 54 ? -4.465 -11.867 -19.375 1 96.69 54 SER B O 1
ATOM 1875 N N . SER B 1 55 ? -5.281 -13.25 -17.797 1 96.94 55 SER B N 1
ATOM 1876 C CA . SER B 1 55 ? -4.348 -12.797 -16.766 1 96.94 55 SER B CA 1
ATOM 1877 C C . SER B 1 55 ? -2.906 -13.117 -17.141 1 96.94 55 SER B C 1
ATOM 1879 O O . SER B 1 55 ? -2.033 -12.25 -17.062 1 96.94 55 SER B O 1
ATOM 1881 N N . PHE B 1 56 ? -2.619 -14.32 -17.625 1 96.88 56 PHE B N 1
ATOM 1882 C CA . PHE B 1 56 ? -1.262 -14.703 -18 1 96.88 56 PHE B CA 1
ATOM 1883 C C . PHE B 1 56 ? -0.831 -13.984 -19.281 1 96.88 56 PHE B C 1
ATOM 1885 O O . PHE B 1 56 ? 0.319 -13.562 -19.406 1 96.88 56 PHE B O 1
ATOM 1892 N N . ARG B 1 57 ? -1.737 -13.812 -20.188 1 92.44 57 ARG B N 1
ATOM 1893 C CA . ARG B 1 57 ? -1.384 -13.18 -21.453 1 92.44 57 ARG B CA 1
ATOM 1894 C C . ARG B 1 57 ? -1.076 -11.695 -21.25 1 92.44 57 ARG B C 1
ATOM 1896 O O . ARG B 1 57 ? -0.382 -11.094 -22.078 1 92.44 57 ARG B O 1
ATOM 1903 N N . SER B 1 58 ? -1.591 -11.195 -20.172 1 91.31 58 SER B N 1
ATOM 1904 C CA . SER B 1 58 ? -1.311 -9.789 -19.875 1 91.31 58 SER B CA 1
ATOM 1905 C C . SER B 1 58 ? 0.105 -9.609 -19.344 1 91.31 58 SER B C 1
ATOM 1907 O O . SER B 1 58 ? 0.6 -8.484 -19.25 1 91.31 58 SER B O 1
ATOM 1909 N N . HIS B 1 59 ? 0.701 -10.617 -18.969 1 90.62 59 HIS B N 1
ATOM 1910 C CA . HIS B 1 59 ? 2.035 -10.555 -18.375 1 90.62 59 HIS B CA 1
ATOM 1911 C C . HIS B 1 59 ? 3.1 -10.984 -19.375 1 90.62 59 HIS B C 1
ATOM 1913 O O . HIS B 1 59 ? 3.029 -12.086 -19.922 1 90.62 59 HIS B O 1
ATOM 1919 N N . PRO B 1 60 ? 4.105 -10.203 -19.5 1 87.06 60 PRO B N 1
ATOM 1920 C CA . PRO B 1 60 ? 5.188 -10.617 -20.406 1 87.06 60 PRO B CA 1
ATOM 1921 C C . PRO B 1 60 ? 5.895 -11.883 -19.922 1 87.06 60 PRO B C 1
ATOM 1923 O O . PRO B 1 60 ? 6.066 -12.086 -18.719 1 87.06 60 PRO B O 1
ATOM 1926 N N . GLY B 1 61 ? 6.156 -12.805 -20.812 1 84.81 61 GLY B N 1
ATOM 1927 C CA . GLY B 1 61 ? 6.938 -13.992 -20.5 1 84.81 61 GLY B CA 1
ATOM 1928 C C . GLY B 1 61 ? 6.09 -15.234 -20.297 1 84.81 61 GLY B C 1
ATOM 1929 O O . GLY B 1 61 ? 6.613 -16.344 -20.188 1 84.81 61 GLY B O 1
ATOM 1930 N N . SER B 1 62 ? 4.82 -15 -20.266 1 86.38 62 SER B N 1
ATOM 1931 C CA . SER B 1 62 ? 3.926 -16.125 -20.016 1 86.38 62 SER B CA 1
ATOM 1932 C C . SER B 1 62 ? 3.943 -17.109 -21.172 1 86.38 62 SER B C 1
ATOM 1934 O O . SER B 1 62 ? 3.77 -18.312 -20.984 1 86.38 62 SER B O 1
ATOM 1936 N N . ASP B 1 63 ? 4.215 -16.641 -22.344 1 81.69 63 ASP B N 1
ATOM 1937 C CA . ASP B 1 63 ? 4.137 -17.469 -23.547 1 81.69 63 ASP B CA 1
ATOM 1938 C C . ASP B 1 63 ? 5.273 -18.484 -23.578 1 81.69 63 ASP B C 1
ATOM 1940 O O . ASP B 1 63 ? 5.152 -19.547 -24.219 1 81.69 63 ASP B O 1
ATOM 1944 N N . SER B 1 64 ? 6.34 -18.219 -22.938 1 82 64 SER B N 1
ATOM 1945 C CA . SER B 1 64 ? 7.492 -19.109 -22.938 1 82 64 SER B CA 1
ATOM 1946 C C . SER B 1 64 ? 7.711 -19.75 -21.562 1 82 64 SER B C 1
ATOM 1948 O O . SER B 1 64 ? 8.758 -20.344 -21.312 1 82 64 SER B O 1
ATOM 1950 N N . ALA B 1 65 ? 6.609 -19.672 -20.781 1 88.69 65 ALA B N 1
ATOM 1951 C CA . ALA B 1 65 ? 6.797 -20.078 -19.391 1 88.69 65 ALA B CA 1
ATOM 1952 C C . ALA B 1 65 ? 6.449 -21.547 -19.188 1 88.69 65 ALA B C 1
ATOM 1954 O O . ALA B 1 65 ? 5.52 -22.062 -19.812 1 88.69 65 ALA B O 1
ATOM 1955 N N . ASP B 1 66 ? 7.293 -22.203 -18.406 1 92.88 66 ASP B N 1
ATOM 1956 C CA . ASP B 1 66 ? 6.887 -23.5 -17.859 1 92.88 66 ASP B CA 1
ATOM 1957 C C . ASP B 1 66 ? 6.012 -23.328 -16.625 1 92.88 66 ASP B C 1
ATOM 1959 O O . ASP B 1 66 ? 5.625 -22.203 -16.281 1 92.88 66 ASP B O 1
ATOM 1963 N N . LEU B 1 67 ? 5.645 -24.469 -15.977 1 96 67 LEU B N 1
ATOM 1964 C CA . LEU B 1 67 ? 4.703 -24.422 -14.859 1 96 67 LEU B CA 1
ATOM 1965 C C . LEU B 1 67 ? 5.281 -23.625 -13.695 1 96 67 LEU B C 1
ATOM 1967 O O . LEU B 1 67 ? 4.57 -22.844 -13.055 1 96 67 LEU B O 1
ATOM 1971 N N . ARG B 1 68 ? 6.531 -23.797 -13.383 1 96.06 68 ARG B N 1
ATOM 1972 C CA . ARG B 1 68 ? 7.191 -23.078 -12.297 1 96.06 68 ARG B CA 1
ATOM 1973 C C . ARG B 1 68 ? 7.195 -21.578 -12.562 1 96.06 68 ARG B C 1
ATOM 1975 O O . ARG B 1 68 ? 6.941 -20.781 -11.656 1 96.06 68 ARG B O 1
ATOM 1982 N N . LYS B 1 69 ? 7.43 -21.219 -13.742 1 95.56 69 LYS B N 1
ATOM 1983 C CA . LYS B 1 69 ? 7.426 -19.812 -14.109 1 95.56 69 LYS B CA 1
ATOM 1984 C C . LYS B 1 69 ? 6.016 -19.234 -14.062 1 95.56 69 LYS B C 1
ATOM 1986 O O . LYS B 1 69 ? 5.824 -18.094 -13.648 1 95.56 69 LYS B O 1
ATOM 1991 N N . LEU B 1 70 ? 5.008 -19.984 -14.477 1 97.06 70 LEU B N 1
ATOM 1992 C CA . LEU B 1 70 ? 3.627 -19.516 -14.375 1 97.06 70 LEU B CA 1
ATOM 1993 C C . LEU B 1 70 ? 3.227 -19.328 -12.914 1 97.06 70 LEU B C 1
ATOM 1995 O O . LEU B 1 70 ? 2.453 -18.422 -12.594 1 97.06 70 LEU B O 1
ATOM 1999 N N . GLY B 1 71 ? 3.746 -20.203 -12.039 1 97.62 71 GLY B N 1
ATOM 2000 C CA . GLY B 1 71 ? 3.533 -20 -10.617 1 97.62 71 GLY B CA 1
ATOM 2001 C C . GLY B 1 71 ? 4.07 -18.672 -10.109 1 97.62 71 GLY B C 1
ATOM 2002 O O . GLY B 1 71 ? 3.367 -17.938 -9.422 1 97.62 71 GLY B O 1
ATOM 2003 N N . ALA B 1 72 ? 5.27 -18.344 -10.555 1 95.88 72 ALA B N 1
ATOM 2004 C CA . ALA B 1 72 ? 5.879 -17.062 -10.164 1 95.88 72 ALA B CA 1
ATOM 2005 C C . ALA B 1 72 ? 5.094 -15.891 -10.727 1 95.88 72 ALA B C 1
ATOM 2007 O O . ALA B 1 72 ? 4.871 -14.891 -10.031 1 95.88 72 ALA B O 1
ATOM 2008 N N . ILE B 1 73 ? 4.711 -16 -11.938 1 95.88 73 ILE B N 1
ATOM 2009 C CA . ILE B 1 73 ? 3.957 -14.938 -12.594 1 95.88 73 ILE B CA 1
ATOM 2010 C C . ILE B 1 73 ? 2.621 -14.734 -11.875 1 95.88 73 ILE B C 1
ATOM 2012 O O . ILE B 1 73 ? 2.186 -13.602 -11.664 1 95.88 73 ILE B O 1
ATOM 2016 N N . SER B 1 74 ? 1.94 -15.852 -11.523 1 97.94 74 SER B N 1
ATOM 2017 C CA . SER B 1 74 ? 0.662 -15.734 -10.828 1 97.94 74 SER B CA 1
ATOM 2018 C C . SER B 1 74 ? 0.812 -14.961 -9.523 1 97.94 74 SER B C 1
ATOM 2020 O O . SER B 1 74 ? -0.025 -14.117 -9.195 1 97.94 74 SER B O 1
ATOM 2022 N N . LEU B 1 75 ? 1.868 -15.211 -8.766 1 97.62 75 LEU B N 1
ATOM 2023 C CA . LEU B 1 75 ? 2.119 -14.492 -7.523 1 97.62 75 LEU B CA 1
ATOM 2024 C C . LEU B 1 75 ? 2.4 -13.016 -7.797 1 97.62 75 LEU B C 1
ATOM 2026 O O . LEU B 1 75 ? 1.962 -12.148 -7.043 1 97.62 75 LEU B O 1
ATOM 2030 N N . HIS B 1 76 ? 3.066 -12.781 -8.859 1 95.25 76 HIS B N 1
ATOM 2031 C CA . HIS B 1 76 ? 3.334 -11.398 -9.25 1 95.25 76 HIS B CA 1
ATOM 2032 C C . HIS B 1 76 ? 2.041 -10.656 -9.562 1 95.25 76 HIS B C 1
ATOM 2034 O O . HIS B 1 76 ? 1.859 -9.508 -9.148 1 95.25 76 HIS B O 1
ATOM 2040 N N . LEU B 1 77 ? 1.21 -11.258 -10.258 1 96.88 77 LEU B N 1
ATOM 2041 C CA . LEU B 1 77 ? -0.059 -10.641 -10.633 1 96.88 77 LEU B CA 1
ATOM 2042 C C . LEU B 1 77 ? -0.908 -10.359 -9.398 1 96.88 77 LEU B C 1
ATOM 2044 O O . LEU B 1 77 ? -1.577 -9.328 -9.32 1 96.88 77 LEU B O 1
ATOM 2048 N N . ILE B 1 78 ? -0.869 -11.273 -8.422 1 98 78 ILE B N 1
ATOM 2049 C CA . ILE B 1 78 ? -1.559 -11.023 -7.16 1 98 78 ILE B CA 1
ATOM 2050 C C . ILE B 1 78 ? -0.971 -9.781 -6.492 1 98 78 ILE B C 1
ATOM 2052 O O . ILE B 1 78 ? -1.71 -8.898 -6.055 1 98 78 ILE B O 1
ATOM 2056 N N . GLY B 1 79 ? 0.368 -9.781 -6.414 1 95.94 79 GLY B N 1
ATOM 2057 C CA . GLY B 1 79 ? 1.037 -8.648 -5.789 1 95.94 79 GLY B CA 1
ATOM 2058 C C . GLY B 1 79 ? 0.655 -7.316 -6.406 1 95.94 79 GLY B C 1
ATOM 2059 O O . GLY B 1 79 ? 0.355 -6.363 -5.688 1 95.94 79 GLY B O 1
ATOM 2060 N N . LYS B 1 80 ? 0.614 -7.246 -7.672 1 93.44 80 LYS B N 1
ATOM 2061 C CA . LYS B 1 80 ? 0.232 -6.016 -8.367 1 93.44 80 LYS B CA 1
ATOM 2062 C C . LYS B 1 80 ? -1.21 -5.633 -8.047 1 93.44 80 LYS B C 1
ATOM 2064 O O . LYS B 1 80 ? -1.505 -4.461 -7.797 1 93.44 80 LYS B O 1
ATOM 2069 N N . ASN B 1 81 ? -2.023 -6.586 -8.07 1 95.69 81 ASN B N 1
ATOM 2070 C CA . ASN B 1 81 ? -3.438 -6.32 -7.828 1 95.69 81 ASN B CA 1
ATOM 2071 C C . ASN B 1 81 ? -3.666 -5.777 -6.418 1 95.69 81 ASN B C 1
ATOM 2073 O O . ASN B 1 81 ? -4.41 -4.812 -6.23 1 95.69 81 ASN B O 1
ATOM 2077 N N . VAL B 1 82 ? -3.076 -6.418 -5.418 1 97 82 VAL B N 1
ATOM 2078 C CA . VAL B 1 82 ? -3.344 -5.996 -4.047 1 97 82 VAL B CA 1
ATOM 2079 C C . VAL B 1 82 ? -2.697 -4.637 -3.791 1 97 82 VAL B C 1
ATOM 2081 O O . VAL B 1 82 ? -3.236 -3.816 -3.043 1 97 82 VAL B O 1
ATOM 2084 N N . SER B 1 83 ? -1.57 -4.371 -4.41 1 92.88 83 SER B N 1
ATOM 2085 C CA . SER B 1 83 ? -0.971 -3.047 -4.305 1 92.88 83 SER B CA 1
ATOM 2086 C C . SER B 1 83 ? -1.873 -1.982 -4.922 1 92.88 83 SER B C 1
ATOM 2088 O O . SER B 1 83 ? -2.092 -0.926 -4.324 1 92.88 83 SER B O 1
ATOM 2090 N N . ASN B 1 84 ? -2.377 -2.275 -6.051 1 93.25 84 ASN B N 1
ATOM 2091 C CA . ASN B 1 84 ? -3.307 -1.359 -6.699 1 93.25 84 ASN B CA 1
ATOM 2092 C C . ASN B 1 84 ? -4.574 -1.165 -5.875 1 93.25 84 ASN B C 1
ATOM 2094 O O . ASN B 1 84 ? -5.16 -0.081 -5.875 1 93.25 84 ASN B O 1
ATOM 2098 N N . SER B 1 85 ? -4.996 -2.229 -5.219 1 95.5 85 SER B N 1
ATOM 2099 C CA . SER B 1 85 ? -6.172 -2.127 -4.363 1 95.5 85 SER B CA 1
ATOM 2100 C C . SER B 1 85 ? -5.941 -1.146 -3.217 1 95.5 85 SER B C 1
ATOM 2102 O O . SER B 1 85 ? -6.82 -0.35 -2.887 1 95.5 85 SER B O 1
ATOM 2104 N N . VAL B 1 86 ? -4.793 -1.243 -2.637 1 94.5 86 VAL B N 1
ATOM 2105 C CA . VAL B 1 86 ? -4.426 -0.324 -1.563 1 94.5 86 VAL B CA 1
ATOM 2106 C C . VAL B 1 86 ? -4.5 1.115 -2.068 1 94.5 86 VAL B C 1
ATOM 2108 O O . VAL B 1 86 ? -5.137 1.967 -1.441 1 94.5 86 VAL B O 1
ATOM 2111 N N . GLU B 1 87 ? -3.92 1.371 -3.197 1 89.62 87 GLU B N 1
ATOM 2112 C CA . GLU B 1 87 ? -3.932 2.705 -3.791 1 89.62 87 GLU B CA 1
ATOM 2113 C C . GLU B 1 87 ? -5.359 3.172 -4.07 1 89.62 87 GLU B C 1
ATOM 2115 O O . GLU B 1 87 ? -5.703 4.324 -3.805 1 89.62 87 GLU B O 1
ATOM 2120 N N . TYR B 1 88 ? -6.137 2.324 -4.594 1 94.44 88 TYR B N 1
ATOM 2121 C CA . TYR B 1 88 ? -7.512 2.66 -4.941 1 94.44 88 TYR B CA 1
ATOM 2122 C C . TYR B 1 88 ? -8.305 3.047 -3.697 1 94.44 88 TYR B C 1
ATOM 2124 O O . TYR B 1 88 ? -9.062 4.023 -3.715 1 94.44 88 TYR B O 1
ATOM 2132 N N . VAL B 1 89 ? -8.164 2.254 -2.652 1 95.88 89 VAL B N 1
ATOM 2133 C CA . VAL B 1 89 ? -8.867 2.543 -1.405 1 95.88 89 VAL B CA 1
ATOM 2134 C C . VAL B 1 89 ? -8.438 3.91 -0.875 1 95.88 89 VAL B C 1
ATOM 2136 O O . VAL B 1 89 ? -9.273 4.699 -0.428 1 95.88 89 VAL B O 1
ATOM 2139 N N . GLU B 1 90 ? -7.148 4.152 -0.917 1 89.81 90 GLU B N 1
ATOM 2140 C CA . GLU B 1 90 ? -6.641 5.441 -0.46 1 89.81 90 GLU B CA 1
ATOM 2141 C C . GLU B 1 90 ? -7.262 6.59 -1.248 1 89.81 90 GLU B C 1
ATOM 2143 O O . GLU B 1 90 ? -7.637 7.613 -0.671 1 89.81 90 GLU B O 1
ATOM 2148 N N . ASP B 1 91 ? -7.34 6.402 -2.525 1 89.88 91 ASP B N 1
ATOM 2149 C CA . ASP B 1 91 ? -7.945 7.426 -3.373 1 89.88 91 ASP B CA 1
ATOM 2150 C C . ASP B 1 91 ? -9.391 7.688 -2.969 1 89.88 91 ASP B C 1
ATOM 2152 O O . ASP B 1 91 ? -9.844 8.836 -2.973 1 89.88 91 ASP B O 1
ATOM 2156 N N . LEU B 1 92 ? -10.078 6.598 -2.656 1 94 92 LEU B N 1
ATOM 2157 C CA . LEU B 1 92 ? -11.469 6.738 -2.248 1 94 92 LEU B CA 1
ATOM 2158 C C . LEU B 1 92 ? -11.578 7.488 -0.924 1 94 92 LEU B C 1
ATOM 2160 O O . LEU B 1 92 ? -12.492 8.297 -0.732 1 94 92 LEU B O 1
ATOM 2164 N N . LEU B 1 93 ? -10.656 7.172 -0.069 1 93 93 LEU B N 1
ATOM 2165 C CA . LEU B 1 93 ? -10.672 7.77 1.261 1 93 93 LEU B CA 1
ATOM 2166 C C . LEU B 1 93 ? -10.336 9.258 1.189 1 93 93 LEU B C 1
ATOM 2168 O O . LEU B 1 93 ? -10.695 10.023 2.09 1 93 93 LEU B O 1
ATOM 2172 N N . HIS B 1 94 ? -9.695 9.688 0.191 1 83.75 94 HIS B N 1
ATOM 2173 C CA . HIS B 1 94 ? -9.266 11.07 0.041 1 83.75 94 HIS B CA 1
ATOM 2174 C C . HIS B 1 94 ? -10.391 11.938 -0.518 1 83.75 94 HIS B C 1
ATOM 2176 O O . HIS B 1 94 ? -10.305 13.164 -0.494 1 83.75 94 HIS B O 1
ATOM 2182 N N . LYS B 1 95 ? -11.391 11.352 -0.851 1 84.25 95 LYS B N 1
ATOM 2183 C CA . LYS B 1 95 ? -12.516 12.125 -1.357 1 84.25 95 LYS B CA 1
ATOM 2184 C C . LYS B 1 95 ? -13.219 12.875 -0.229 1 84.25 95 LYS B C 1
ATOM 2186 O O . LYS B 1 95 ? -13.305 12.383 0.896 1 84.25 95 LYS B O 1
ATOM 2191 N N . LYS B 1 96 ? -13.68 14.164 -0.316 1 74.94 96 LYS B N 1
ATOM 2192 C CA . LYS B 1 96 ? -14.203 15.094 0.679 1 74.94 96 LYS B CA 1
ATOM 2193 C C . LYS B 1 96 ? -15.43 14.516 1.371 1 74.94 96 LYS B C 1
ATOM 2195 O O . LYS B 1 96 ? -15.57 14.617 2.594 1 74.94 96 LYS B O 1
ATOM 2200 N N . GLU B 1 97 ? -16.344 13.875 0.615 1 82.69 97 GLU B N 1
ATOM 2201 C CA . GLU B 1 97 ? -17.625 13.523 1.23 1 82.69 97 GLU B CA 1
ATOM 2202 C C . GLU B 1 97 ? -17.844 12.016 1.232 1 82.69 97 GLU B C 1
ATOM 2204 O O . GLU B 1 97 ? -18.672 11.5 0.485 1 82.69 97 GLU B O 1
ATOM 2209 N N . VAL B 1 98 ? -17.047 11.43 2.17 1 86.44 98 VAL B N 1
ATOM 2210 C CA . VAL B 1 98 ? -17.297 10.008 2.352 1 86.44 98 VAL B CA 1
ATOM 2211 C C . VAL B 1 98 ? -18.125 9.781 3.605 1 86.44 98 VAL B C 1
ATOM 2213 O O . VAL B 1 98 ? -17.797 10.281 4.684 1 86.44 98 VAL B O 1
ATOM 2216 N N . ASP B 1 99 ? -19.297 9.078 3.402 1 89.19 99 ASP B N 1
ATOM 2217 C CA . ASP B 1 99 ? -20.141 8.672 4.52 1 89.19 99 ASP B CA 1
ATOM 2218 C C . ASP B 1 99 ? -19.328 7.926 5.578 1 89.19 99 ASP B C 1
ATOM 2220 O O . ASP B 1 99 ? -18.453 7.125 5.246 1 89.19 99 ASP B O 1
ATOM 2224 N N . PRO B 1 100 ? -19.594 8.242 6.863 1 89.88 100 PRO B N 1
ATOM 2225 C CA . PRO B 1 100 ? -18.797 7.648 7.941 1 89.88 100 PRO B CA 1
ATOM 2226 C C . PRO B 1 100 ? -18.812 6.121 7.914 1 89.88 100 PRO B C 1
ATOM 2228 O O . PRO B 1 100 ? -17.797 5.48 8.219 1 89.88 100 PRO B O 1
ATOM 2231 N N . TYR B 1 101 ? -19.938 5.582 7.602 1 92.69 101 TYR B N 1
ATOM 2232 C CA . TYR B 1 101 ? -20 4.125 7.543 1 92.69 101 TYR B CA 1
ATOM 2233 C C . TYR B 1 101 ? -19.141 3.58 6.414 1 92.69 101 TYR B C 1
ATOM 2235 O O . TYR B 1 101 ? -18.391 2.619 6.609 1 92.69 101 TYR B O 1
ATOM 2243 N N . LYS B 1 102 ? -19.219 4.199 5.289 1 94.12 102 LYS B N 1
ATOM 2244 C CA . LYS B 1 102 ? -18.406 3.799 4.141 1 94.12 102 LYS B CA 1
ATOM 2245 C C . LYS B 1 102 ? -16.922 3.986 4.426 1 94.12 102 LYS B C 1
ATOM 2247 O O . LYS B 1 102 ? -16.094 3.146 4.051 1 94.12 102 LYS B O 1
ATOM 2252 N N . ARG B 1 103 ? -16.656 5.023 5.066 1 93.5 103 ARG B N 1
ATOM 2253 C CA . ARG B 1 103 ? -15.266 5.305 5.418 1 93.5 103 ARG B CA 1
ATOM 2254 C C . ARG B 1 103 ? -14.703 4.211 6.32 1 93.5 103 ARG B C 1
ATOM 2256 O O . ARG B 1 103 ? -13.562 3.783 6.141 1 93.5 103 ARG B O 1
ATOM 2263 N N . ALA B 1 104 ? -15.5 3.791 7.285 1 94 104 ALA B N 1
ATOM 2264 C CA . ALA B 1 104 ? -15.062 2.732 8.195 1 94 104 ALA B CA 1
ATOM 2265 C C . ALA B 1 104 ? -14.797 1.435 7.434 1 94 104 ALA B C 1
ATOM 2267 O O . ALA B 1 104 ? -13.812 0.737 7.707 1 94 104 ALA B O 1
ATOM 2268 N N . ARG B 1 105 ? -15.664 1.167 6.48 1 97 105 ARG B N 1
ATOM 2269 C CA . ARG B 1 105 ? -15.5 -0.053 5.695 1 97 105 ARG B CA 1
ATOM 2270 C C . ARG B 1 105 ? -14.273 0.038 4.793 1 97 105 ARG B C 1
ATOM 2272 O O . ARG B 1 105 ? -13.539 -0.942 4.629 1 97 105 ARG B O 1
ATOM 2279 N N . LEU B 1 106 ? -14.055 1.186 4.234 1 97.12 106 LEU B N 1
ATOM 2280 C CA . LEU B 1 106 ? -12.875 1.402 3.402 1 97.12 106 LEU B CA 1
ATOM 2281 C C . LEU B 1 106 ? -11.594 1.266 4.223 1 97.12 106 LEU B C 1
ATOM 2283 O O . LEU B 1 106 ? -10.609 0.695 3.752 1 97.12 106 LEU B O 1
ATOM 2287 N N . ASN B 1 107 ? -11.648 1.773 5.422 1 95.69 107 ASN B N 1
ATOM 2288 C CA . ASN B 1 107 ? -10.484 1.624 6.293 1 95.69 107 ASN B CA 1
ATOM 2289 C C . ASN B 1 107 ? -10.211 0.158 6.609 1 95.69 107 ASN B C 1
ATOM 2291 O O . ASN B 1 107 ? -9.055 -0.26 6.668 1 95.69 107 ASN B O 1
ATOM 2295 N N . ASP B 1 108 ? -11.289 -0.55 6.82 1 96.25 108 ASP B N 1
ATOM 2296 C CA . ASP B 1 108 ? -11.117 -1.984 7.031 1 96.25 108 ASP B CA 1
ATOM 2297 C C . ASP B 1 108 ? -10.484 -2.646 5.809 1 96.25 108 ASP B C 1
ATOM 2299 O O . ASP B 1 108 ? -9.602 -3.494 5.945 1 96.25 108 ASP B O 1
ATOM 2303 N N . CYS B 1 109 ? -10.945 -2.266 4.645 1 98.12 109 CYS B N 1
ATOM 2304 C CA . CYS B 1 109 ? -10.375 -2.797 3.41 1 98.12 109 CYS B CA 1
ATOM 2305 C C . CYS B 1 109 ? -8.898 -2.443 3.289 1 98.12 109 CYS B C 1
ATOM 2307 O O . CYS B 1 109 ? -8.086 -3.275 2.877 1 98.12 109 CYS B O 1
ATOM 2309 N N . LEU B 1 110 ? -8.586 -1.269 3.586 1 97.5 110 LEU B N 1
ATOM 2310 C CA . LEU B 1 110 ? -7.199 -0.824 3.533 1 97.5 110 LEU B CA 1
ATOM 2311 C C . LEU B 1 110 ? -6.312 -1.703 4.41 1 97.5 110 LEU B C 1
ATOM 2313 O O . LEU B 1 110 ? -5.234 -2.121 3.982 1 97.5 110 LEU B O 1
ATOM 2317 N N . GLU B 1 111 ? -6.754 -1.969 5.605 1 95.88 111 GLU B N 1
ATOM 2318 C CA . GLU B 1 11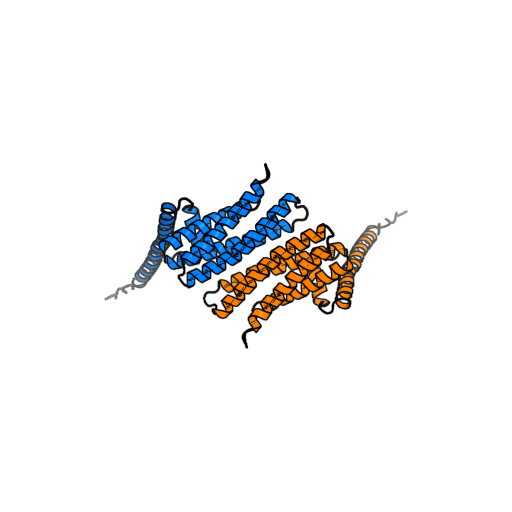1 ? -5.988 -2.783 6.543 1 95.88 111 GLU B CA 1
ATOM 2319 C C . GLU B 1 111 ? -5.742 -4.184 5.984 1 95.88 111 GLU B C 1
ATOM 2321 O O . GLU B 1 111 ? -4.605 -4.668 5.984 1 95.88 111 GLU B O 1
ATOM 2326 N N . VAL B 1 112 ? -6.809 -4.754 5.531 1 97.88 112 VAL B N 1
ATOM 2327 C CA . VAL B 1 112 ? -6.676 -6.141 5.098 1 97.88 112 VAL B CA 1
ATOM 2328 C C . VAL B 1 112 ? -5.836 -6.203 3.824 1 97.88 112 VAL B C 1
ATOM 2330 O O . VAL B 1 112 ? -5.066 -7.148 3.627 1 97.88 112 VAL B O 1
ATOM 2333 N N . TYR B 1 113 ? -5.918 -5.242 2.965 1 97.5 113 TYR B N 1
ATOM 2334 C CA . TYR B 1 113 ? -5.133 -5.273 1.736 1 97.5 113 TYR B CA 1
ATOM 2335 C C . TYR B 1 113 ? -3.68 -4.91 2.01 1 97.5 113 TYR B C 1
ATOM 2337 O O . TYR B 1 113 ? -2.773 -5.406 1.335 1 97.5 113 TYR B O 1
ATOM 2345 N N . CYS B 1 114 ? -3.42 -4.105 2.967 1 96.38 114 CYS B N 1
ATOM 2346 C CA . CYS B 1 114 ? -2.039 -3.887 3.385 1 96.38 114 CYS B CA 1
ATOM 2347 C C . CYS B 1 114 ? -1.412 -5.18 3.893 1 96.38 114 CYS B C 1
ATOM 2349 O O . CYS B 1 114 ? -0.279 -5.508 3.537 1 96.38 114 CYS B O 1
ATOM 2351 N N . GLU B 1 115 ? -2.148 -5.879 4.684 1 96 115 GLU B N 1
ATOM 2352 C CA . GLU B 1 115 ? -1.663 -7.18 5.141 1 96 115 GLU B CA 1
ATOM 2353 C C . GLU B 1 115 ? -1.454 -8.133 3.969 1 96 115 GLU B C 1
ATOM 2355 O O . GLU B 1 115 ? -0.502 -8.914 3.961 1 96 115 GLU B O 1
ATOM 2360 N N . ALA B 1 116 ? -2.385 -8.055 3.041 1 98.25 116 ALA B N 1
ATOM 2361 C CA . ALA B 1 116 ? -2.291 -8.922 1.864 1 98.25 116 ALA B CA 1
ATOM 2362 C C . ALA B 1 116 ? -1.019 -8.633 1.074 1 98.25 116 ALA B C 1
ATOM 2364 O O . ALA B 1 116 ? -0.376 -9.555 0.564 1 98.25 116 ALA B O 1
ATOM 2365 N N . VAL B 1 117 ? -0.634 -7.426 0.917 1 97.25 117 VAL B N 1
ATOM 2366 C CA . VAL B 1 117 ? 0.59 -7.051 0.218 1 97.25 117 VAL B CA 1
ATOM 2367 C C . VAL B 1 117 ? 1.787 -7.746 0.858 1 97.25 117 VAL B C 1
ATOM 2369 O O . VAL B 1 117 ? 2.617 -8.336 0.16 1 97.25 117 VAL B O 1
ATOM 2372 N N . VAL B 1 118 ? 1.841 -7.734 2.166 1 95.88 118 VAL B N 1
ATOM 2373 C CA . VAL B 1 118 ? 2.93 -8.375 2.9 1 95.88 118 VAL B CA 1
ATOM 2374 C C . VAL B 1 118 ? 2.875 -9.883 2.699 1 95.88 118 VAL B C 1
ATOM 2376 O O . VAL B 1 118 ? 3.9 -10.516 2.439 1 95.88 118 VAL B O 1
ATOM 2379 N N . SER B 1 119 ? 1.679 -10.398 2.781 1 97.81 119 SER B N 1
ATOM 2380 C CA . SER B 1 119 ? 1.494 -11.844 2.66 1 97.81 119 SER B CA 1
ATOM 2381 C C . SER B 1 119 ? 1.921 -12.336 1.284 1 97.81 119 SER B C 1
ATOM 2383 O O . SER B 1 119 ? 2.498 -13.422 1.161 1 97.81 119 SER B O 1
ATOM 2385 N N . VAL B 1 120 ? 1.635 -11.609 0.251 1 98 120 VAL B N 1
ATOM 2386 C CA . VAL B 1 120 ? 2.02 -12.039 -1.089 1 98 120 VAL B CA 1
ATOM 2387 C C . VAL B 1 120 ? 3.541 -12.07 -1.206 1 98 120 VAL B C 1
ATOM 2389 O O . VAL B 1 120 ? 4.105 -12.992 -1.801 1 98 120 VAL B O 1
ATOM 2392 N N . GLU B 1 121 ? 4.191 -11.148 -0.671 1 96.31 121 GLU B N 1
ATOM 2393 C CA . GLU B 1 121 ? 5.648 -11.117 -0.732 1 96.31 121 GLU B CA 1
ATOM 2394 C C . GLU B 1 121 ? 6.262 -12.297 0.015 1 96.31 121 GLU B C 1
ATOM 2396 O O . GLU B 1 121 ? 7.23 -12.898 -0.452 1 96.31 121 GLU B O 1
ATOM 2401 N N . GLU B 1 122 ? 5.637 -12.562 1.181 1 96.19 122 GLU B N 1
ATOM 2402 C CA . GLU B 1 122 ? 6.07 -13.758 1.903 1 96.19 122 GLU B CA 1
ATOM 2403 C C . GLU B 1 122 ? 5.836 -15.016 1.079 1 96.19 122 GLU B C 1
ATOM 2405 O O . GLU B 1 122 ? 6.648 -15.945 1.11 1 96.19 122 GLU B O 1
ATOM 2410 N N . GLY B 1 123 ? 4.73 -15.055 0.395 1 97.88 123 GLY B N 1
ATOM 2411 C CA . GLY B 1 123 ? 4.449 -16.172 -0.496 1 97.88 123 GLY B CA 1
ATOM 2412 C C . GLY B 1 123 ? 5.453 -16.297 -1.625 1 97.88 123 GLY B C 1
ATOM 2413 O O . GLY B 1 123 ? 5.891 -17.406 -1.949 1 97.88 123 GLY B O 1
ATOM 2414 N N . LYS B 1 124 ? 5.824 -15.234 -2.211 1 96.56 124 LYS B N 1
ATOM 2415 C CA . LYS B 1 124 ? 6.832 -15.234 -3.268 1 96.56 124 LYS B CA 1
ATOM 2416 C C . LYS B 1 124 ? 8.164 -15.766 -2.752 1 96.56 124 LYS B C 1
ATOM 2418 O O . LYS B 1 124 ? 8.836 -16.547 -3.434 1 96.56 124 LYS B O 1
ATOM 2423 N N . LYS B 1 125 ? 8.539 -15.312 -1.56 1 93.31 125 LYS B N 1
ATOM 2424 C CA . LYS B 1 125 ? 9.766 -15.812 -0.942 1 93.31 125 LYS B CA 1
ATOM 2425 C C . LYS B 1 125 ? 9.703 -17.328 -0.734 1 93.31 125 LYS B C 1
ATOM 2427 O O . LYS B 1 125 ? 10.641 -18.047 -1.082 1 93.31 125 LYS B O 1
ATOM 2432 N N . ALA B 1 126 ? 8.617 -17.734 -0.165 1 96.75 126 ALA B N 1
ATOM 2433 C CA . ALA B 1 126 ? 8.43 -19.172 0.052 1 96.75 126 ALA B CA 1
ATOM 2434 C C . ALA B 1 126 ? 8.484 -19.938 -1.266 1 96.75 126 ALA B C 1
ATOM 2436 O O . ALA B 1 126 ? 9.039 -21.031 -1.33 1 96.75 126 ALA B O 1
ATOM 2437 N N . TYR B 1 127 ? 7.953 -19.375 -2.301 1 97.38 127 TYR B N 1
ATOM 2438 C CA . TYR B 1 127 ? 7.922 -20 -3.613 1 97.38 127 TYR B CA 1
ATOM 2439 C C . TYR B 1 127 ? 9.336 -20.219 -4.152 1 97.38 127 TYR B C 1
ATOM 2441 O O . TYR B 1 127 ? 9.656 -21.297 -4.648 1 97.38 127 TYR B O 1
ATOM 2449 N N . LYS B 1 128 ? 10.086 -19.219 -4.059 1 93.44 128 LYS B N 1
ATOM 2450 C CA . LYS B 1 128 ? 11.469 -19.297 -4.52 1 93.44 128 LYS B CA 1
ATOM 2451 C C . LYS B 1 128 ? 12.25 -20.375 -3.764 1 93.44 128 LYS B C 1
ATOM 2453 O O . LYS B 1 128 ? 13.164 -20.984 -4.316 1 93.44 128 LYS B O 1
ATOM 2458 N N . GLU B 1 129 ? 11.812 -20.594 -2.537 1 94.5 129 GLU B N 1
ATOM 2459 C CA . GLU B 1 129 ? 12.5 -21.562 -1.687 1 94.5 129 GLU B CA 1
ATOM 2460 C C . GLU B 1 129 ? 11.867 -22.953 -1.811 1 94.5 129 GLU B C 1
ATOM 2462 O O . GLU B 1 129 ? 12.305 -23.891 -1.151 1 94.5 129 GLU B O 1
ATOM 2467 N N . GLY B 1 130 ? 10.875 -23.125 -2.582 1 96.38 130 GLY B N 1
ATOM 2468 C CA . GLY B 1 130 ? 10.234 -24.406 -2.811 1 96.38 130 GLY B CA 1
ATOM 2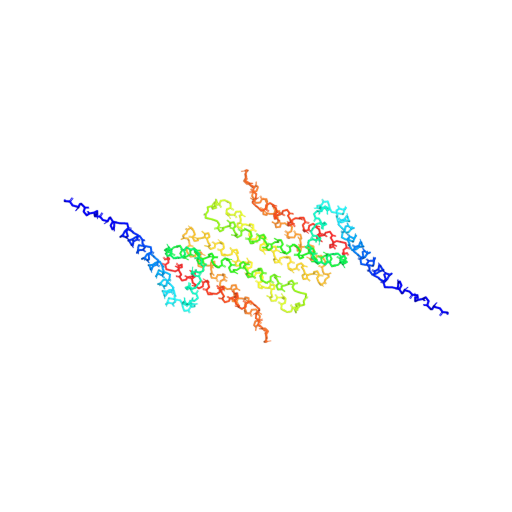469 C C . GLY B 1 130 ? 9.336 -24.844 -1.666 1 96.38 130 GLY B C 1
ATOM 2470 O O . GLY B 1 130 ? 9.008 -26.031 -1.539 1 96.38 130 GLY B O 1
ATOM 2471 N N . ARG B 1 131 ? 8.992 -23.875 -0.813 1 97.62 131 ARG B N 1
ATOM 2472 C CA . ARG B 1 131 ? 8.109 -24.188 0.309 1 97.62 131 ARG B CA 1
ATOM 2473 C C . ARG B 1 131 ? 6.648 -23.969 -0.063 1 97.62 131 ARG B C 1
ATOM 2475 O O . ARG B 1 131 ? 6.004 -23.047 0.448 1 97.62 131 ARG B O 1
ATOM 2482 N N . TYR B 1 132 ? 6.035 -24.844 -0.782 1 97.81 132 TYR B N 1
ATOM 2483 C CA . TYR B 1 132 ? 4.738 -24.656 -1.426 1 97.81 132 TYR B CA 1
ATOM 2484 C C . TYR B 1 132 ? 3.615 -24.656 -0.396 1 97.81 132 TYR B C 1
ATOM 2486 O O . TYR B 1 132 ? 2.607 -23.969 -0.575 1 97.81 132 TYR B O 1
ATOM 2494 N N . ASP B 1 133 ? 3.781 -25.422 0.704 1 97.44 133 ASP B N 1
ATOM 2495 C CA . ASP B 1 133 ? 2.771 -25.375 1.757 1 97.44 133 ASP B CA 1
ATOM 2496 C C . ASP B 1 133 ? 2.646 -23.953 2.332 1 97.44 133 ASP B C 1
ATOM 2498 O O . ASP B 1 133 ? 1.537 -23.484 2.59 1 97.44 133 ASP B O 1
ATOM 2502 N N . ASP B 1 134 ? 3.789 -23.359 2.514 1 97.81 134 ASP B N 1
ATOM 2503 C CA . ASP B 1 134 ? 3.791 -21.984 3.008 1 97.81 134 ASP B CA 1
ATOM 2504 C C . ASP B 1 134 ? 3.168 -21.031 1.989 1 97.81 134 ASP B C 1
ATOM 2506 O O . ASP B 1 134 ? 2.463 -20.094 2.361 1 97.81 134 ASP B O 1
ATOM 2510 N N . VAL B 1 135 ? 3.43 -21.266 0.718 1 98.62 135 VAL B N 1
ATOM 2511 C CA . VAL B 1 135 ? 2.82 -20.453 -0.329 1 98.62 135 VAL B CA 1
ATOM 2512 C C . VAL B 1 135 ? 1.299 -20.547 -0.236 1 98.62 135 VAL B C 1
ATOM 2514 O O . VAL B 1 135 ? 0.604 -19.531 -0.275 1 98.62 135 VAL B O 1
ATOM 2517 N N . ASN B 1 136 ? 0.82 -21.781 -0.059 1 98.06 136 ASN B N 1
ATOM 2518 C CA . ASN B 1 136 ? -0.619 -22.016 0.021 1 98.06 136 ASN B CA 1
ATOM 2519 C C . ASN B 1 136 ? -1.245 -21.25 1.187 1 98.06 136 ASN B C 1
ATOM 2521 O O . ASN B 1 136 ? -2.322 -20.672 1.046 1 98.06 136 ASN B O 1
ATOM 2525 N N . ILE B 1 137 ? -0.578 -21.25 2.303 1 98.31 137 ILE B N 1
ATOM 2526 C CA . ILE B 1 137 ? -1.078 -20.562 3.484 1 98.31 137 ILE B CA 1
ATOM 2527 C C . ILE B 1 137 ? -1.144 -19.062 3.213 1 98.31 137 ILE B C 1
ATOM 2529 O O . ILE B 1 137 ? -2.166 -18.422 3.471 1 98.31 137 ILE B O 1
ATOM 2533 N N . LYS B 1 138 ? -0.049 -18.484 2.627 1 98.62 138 LYS B N 1
ATOM 2534 C CA . LYS B 1 138 ? 0.019 -17.047 2.377 1 98.62 138 LYS B CA 1
ATOM 2535 C C . LYS B 1 138 ? -0.986 -16.625 1.31 1 98.62 138 LYS B C 1
ATOM 2537 O O . LYS B 1 138 ? -1.705 -15.633 1.481 1 98.62 138 LYS B O 1
ATOM 2542 N N . VAL B 1 139 ? -1.117 -17.375 0.263 1 98.62 139 VAL B N 1
ATOM 2543 C CA . VAL B 1 139 ? -2.018 -17.031 -0.834 1 98.62 139 VAL B CA 1
ATOM 2544 C C . VAL B 1 139 ? -3.467 -17.172 -0.375 1 98.62 139 VAL B C 1
ATOM 2546 O O . VAL B 1 139 ? -4.32 -16.359 -0.73 1 98.62 139 VAL B O 1
ATOM 2549 N N . SER B 1 140 ? -3.779 -18.172 0.442 1 97.88 140 SER B N 1
ATOM 2550 C CA . SER B 1 140 ? -5.121 -18.328 0.991 1 97.88 140 SER B CA 1
ATOM 2551 C C . SER B 1 140 ? -5.516 -17.125 1.85 1 97.88 140 SER B C 1
ATOM 2553 O O . SER B 1 140 ? -6.66 -16.672 1.806 1 97.88 140 SER B O 1
ATOM 2555 N N . SER B 1 141 ? -4.531 -16.719 2.625 1 97.81 141 SER B N 1
ATOM 2556 C CA . SER B 1 141 ? -4.816 -15.539 3.436 1 97.81 141 SER B CA 1
ATOM 2557 C C . SER B 1 141 ? -5.125 -14.328 2.559 1 97.81 141 SER B C 1
ATOM 2559 O O . SER B 1 141 ? -5.973 -13.5 2.908 1 97.81 141 SER B O 1
ATOM 2561 N N . VAL B 1 142 ? -4.449 -14.172 1.456 1 98.5 142 VAL B N 1
ATOM 2562 C CA . VAL B 1 142 ? -4.695 -13.078 0.521 1 98.5 142 VAL B CA 1
ATOM 2563 C C . VAL B 1 142 ? -6.09 -13.227 -0.088 1 98.5 142 VAL B C 1
ATOM 2565 O O . VAL B 1 142 ? -6.805 -12.234 -0.263 1 98.5 142 VAL B O 1
ATOM 2568 N N . MET B 1 143 ? -6.496 -14.43 -0.4 1 97.5 143 MET B N 1
ATOM 2569 C CA . MET B 1 143 ? -7.836 -14.695 -0.916 1 97.5 143 MET B CA 1
ATOM 2570 C C . MET B 1 143 ? -8.906 -14.188 0.048 1 97.5 143 MET B C 1
ATOM 2572 O O . MET B 1 143 ? -9.891 -13.586 -0.374 1 97.5 143 MET B O 1
ATOM 2576 N N . ASP B 1 144 ? -8.633 -14.383 1.256 1 97.25 144 ASP B N 1
ATOM 2577 C CA . ASP B 1 144 ? -9.586 -13.992 2.291 1 97.25 144 ASP B CA 1
ATOM 2578 C C . ASP B 1 144 ? -9.695 -12.477 2.396 1 97.25 144 ASP B C 1
ATOM 2580 O O . ASP B 1 144 ? -10.75 -11.945 2.762 1 97.25 144 ASP B O 1
ATOM 2584 N N . ALA B 1 145 ? -8.578 -11.812 2.033 1 97 145 ALA B N 1
ATOM 2585 C CA . ALA B 1 145 ? -8.609 -10.352 2.084 1 97 145 ALA B CA 1
ATOM 2586 C C . ALA B 1 145 ? -9.711 -9.797 1.183 1 97 145 ALA B C 1
ATOM 2588 O O . ALA B 1 145 ? -10.477 -8.93 1.595 1 97 145 ALA B O 1
ATOM 2589 N N . GLY B 1 146 ? -9.844 -10.312 -0.069 1 96.06 146 GLY B N 1
ATOM 2590 C CA . GLY B 1 146 ? -10.906 -9.883 -0.967 1 96.06 146 GLY B CA 1
ATOM 2591 C C . GLY B 1 146 ? -12.297 -10.188 -0.437 1 96.06 146 GLY B C 1
ATOM 2592 O O . GLY B 1 146 ? -13.203 -9.359 -0.538 1 96.06 146 GLY B O 1
ATOM 2593 N N . ARG B 1 147 ? -12.398 -11.359 0.141 1 95.94 147 ARG B N 1
ATOM 2594 C CA . ARG B 1 147 ? -13.688 -11.773 0.695 1 95.94 147 ARG B CA 1
ATOM 2595 C C . ARG B 1 147 ? -14.078 -10.906 1.883 1 95.94 147 ARG B C 1
ATOM 2597 O O . ARG B 1 147 ? -15.219 -10.445 1.974 1 95.94 147 ARG B O 1
ATOM 2604 N N . VAL B 1 148 ? -13.156 -10.695 2.76 1 97.62 148 VAL B N 1
ATOM 2605 C CA . VAL B 1 148 ? -13.391 -9.93 3.98 1 97.62 148 VAL B CA 1
ATOM 2606 C C . VAL B 1 148 ? -13.789 -8.5 3.623 1 97.62 148 VAL B C 1
ATOM 2608 O O . VAL B 1 148 ? -14.75 -7.961 4.18 1 97.62 148 VAL B O 1
ATOM 2611 N N . CYS B 1 149 ? -13.078 -7.898 2.674 1 98 149 CYS B N 1
ATOM 2612 C CA . CYS B 1 149 ? -13.406 -6.543 2.244 1 98 149 CYS B CA 1
ATOM 2613 C C . CYS B 1 149 ? -14.797 -6.488 1.626 1 98 149 CYS B C 1
ATOM 2615 O O . CYS B 1 149 ? -15.602 -5.621 1.971 1 98 149 CYS B O 1
ATOM 2617 N N . GLU B 1 150 ? -15.141 -7.422 0.787 1 96.81 150 GLU B N 1
ATOM 2618 C CA . GLU B 1 150 ? -16.438 -7.469 0.127 1 96.81 150 GLU B CA 1
ATOM 2619 C C . GLU B 1 150 ? -17.578 -7.641 1.142 1 96.81 150 GLU B C 1
ATOM 2621 O O . GLU B 1 150 ? -18.562 -6.91 1.104 1 96.81 150 GLU B O 1
ATOM 2626 N N . ASP B 1 151 ? -17.359 -8.547 2.033 1 95.81 151 ASP B N 1
ATOM 2627 C CA . ASP B 1 151 ? -18.391 -8.891 3.008 1 95.81 151 ASP B CA 1
ATOM 2628 C C . ASP B 1 151 ? -18.641 -7.738 3.98 1 95.81 151 ASP B C 1
ATOM 2630 O O . ASP B 1 151 ? -19.75 -7.555 4.465 1 95.81 151 ASP B O 1
ATOM 2634 N N . GLY B 1 152 ? -17.578 -7.031 4.277 1 96.06 152 GLY B N 1
ATOM 2635 C CA . GLY B 1 152 ? -17.719 -5.895 5.176 1 96.06 152 GLY B CA 1
ATOM 2636 C C . GLY B 1 152 ? -18.781 -4.906 4.719 1 96.06 152 GLY B C 1
ATOM 2637 O O . GLY B 1 152 ? -19.531 -4.371 5.539 1 96.06 152 GLY B O 1
ATOM 2638 N N . PHE B 1 153 ? -18.891 -4.691 3.457 1 95.88 153 PHE B N 1
ATOM 2639 C CA . PHE B 1 153 ? -19.859 -3.74 2.93 1 95.88 153 PHE B CA 1
ATOM 2640 C C . PHE B 1 153 ? -21.25 -4.367 2.871 1 95.88 153 PHE B C 1
ATOM 2642 O O . PHE B 1 153 ? -22.25 -3.654 2.836 1 95.88 153 PHE B O 1
ATOM 2649 N N . ARG B 1 154 ? -21.344 -5.652 2.846 1 92 154 ARG B N 1
ATOM 2650 C CA . ARG B 1 154 ? -22.625 -6.332 2.713 1 92 154 ARG B CA 1
ATOM 2651 C C . ARG B 1 154 ? -23.375 -6.359 4.043 1 92 154 ARG B C 1
ATOM 2653 O O . ARG B 1 154 ? -24.547 -6.695 4.09 1 92 154 ARG B O 1
ATOM 2660 N N . GLU B 1 155 ? -22.703 -6.062 5.152 1 90.19 155 GLU B N 1
ATOM 2661 C CA . GLU B 1 155 ? -23.312 -6.09 6.477 1 90.19 155 GLU B CA 1
ATOM 2662 C C . GLU B 1 155 ? -24.469 -5.094 6.574 1 90.19 155 GLU B C 1
ATOM 2664 O O . GLU B 1 155 ? -25.375 -5.273 7.379 1 90.19 155 GLU B O 1
ATOM 2669 N N . LYS B 1 156 ? -24.359 -4.039 5.828 1 88.62 156 LYS B N 1
ATOM 2670 C CA . LYS B 1 156 ? -25.453 -3.076 5.734 1 88.62 156 LYS B CA 1
ATOM 2671 C C . LYS B 1 156 ? -26.234 -3.26 4.438 1 88.62 156 LYS B C 1
ATOM 2673 O O . LYS B 1 156 ? -25.672 -3.215 3.348 1 88.62 156 LYS B O 1
ATOM 2678 N N . GLU B 1 157 ? -27.562 -3.418 4.715 1 88.12 157 GLU B N 1
ATOM 2679 C CA . GLU B 1 157 ? -28.438 -3.656 3.572 1 88.12 157 GLU B CA 1
ATOM 2680 C C . GLU B 1 157 ? -28.391 -2.498 2.582 1 88.12 157 GLU B C 1
ATOM 2682 O O . GLU B 1 157 ? -28.391 -1.331 2.982 1 88.12 157 GLU B O 1
ATOM 2687 N N . GLY B 1 158 ? -28.234 -2.836 1.242 1 87.62 158 GLY B N 1
ATOM 2688 C CA . GLY B 1 158 ? -28.281 -1.828 0.195 1 87.62 158 GLY B CA 1
ATOM 2689 C C . GLY B 1 158 ? -26.922 -1.248 -0.13 1 87.62 158 GLY B C 1
ATOM 2690 O O . GLY B 1 158 ? -26.781 -0.451 -1.061 1 87.62 158 GLY B O 1
ATOM 2691 N N . LEU B 1 159 ? -25.922 -1.597 0.634 1 90.06 159 LEU B N 1
ATOM 2692 C CA . LEU B 1 159 ? -24.594 -1.062 0.387 1 90.06 159 LEU B CA 1
ATOM 2693 C C . LEU B 1 159 ? -23.719 -2.08 -0.346 1 90.06 159 LEU B C 1
ATOM 2695 O O . LEU B 1 159 ? -23.719 -3.264 0.005 1 90.06 159 LEU B O 1
ATOM 2699 N N . SER B 1 160 ? -23.156 -1.58 -1.404 1 92.62 160 SER B N 1
ATOM 2700 C CA . SER B 1 160 ? -22.234 -2.432 -2.143 1 92.62 160 SER B CA 1
ATOM 2701 C C . SER B 1 160 ? -20.797 -1.909 -2.047 1 92.62 160 SER B C 1
ATOM 2703 O O . SER B 1 160 ? -20.594 -0.705 -1.903 1 92.62 160 SER B O 1
ATOM 2705 N N . SER B 1 161 ? -19.875 -2.871 -2.121 1 96.38 161 SER B N 1
ATOM 2706 C CA . SER B 1 161 ? -18.453 -2.5 -2.055 1 96.38 161 SER B CA 1
ATOM 2707 C C . SER B 1 161 ? -18.016 -1.775 -3.32 1 96.38 161 SER B C 1
ATOM 2709 O O . SER B 1 161 ? -18.25 -2.254 -4.43 1 96.38 161 SER B O 1
ATOM 2711 N N . PRO B 1 162 ? -17.391 -0.657 -3.18 1 96.31 162 PRO B N 1
ATOM 2712 C CA . PRO B 1 162 ? -16.797 -0.027 -4.355 1 96.31 162 PRO B CA 1
ATOM 2713 C C . PRO B 1 162 ? -15.594 -0.806 -4.891 1 96.31 162 PRO B C 1
ATOM 2715 O O . PRO B 1 162 ? -15.07 -0.487 -5.965 1 96.31 162 PRO B O 1
ATOM 2718 N N . LEU B 1 163 ? -15.133 -1.836 -4.109 1 98 163 LEU B N 1
ATOM 2719 C CA . LEU B 1 163 ? -13.945 -2.588 -4.48 1 98 163 LEU B CA 1
ATOM 2720 C C . LEU B 1 163 ? -14.312 -3.938 -5.082 1 98 163 LEU B C 1
ATOM 2722 O O . LEU B 1 163 ? -13.469 -4.828 -5.188 1 98 163 LEU B O 1
ATOM 2726 N N . THR B 1 164 ? -15.523 -4.109 -5.5 1 97.88 164 THR B N 1
ATOM 2727 C CA . THR B 1 164 ? -15.992 -5.414 -5.949 1 97.88 164 THR B CA 1
ATOM 2728 C C . THR B 1 164 ? -15.094 -5.961 -7.055 1 97.88 164 THR B C 1
ATOM 2730 O O . THR B 1 164 ? -14.703 -7.133 -7.023 1 97.88 164 THR B O 1
ATOM 2733 N N . ARG B 1 165 ? -14.758 -5.152 -8.008 1 97.25 165 ARG B N 1
ATOM 2734 C CA . ARG B 1 165 ? -13.906 -5.605 -9.102 1 97.25 165 ARG B CA 1
ATOM 2735 C C . ARG B 1 165 ? -12.547 -6.055 -8.586 1 97.25 165 ARG B C 1
ATOM 2737 O O . ARG B 1 165 ? -12.055 -7.121 -8.961 1 97.25 165 ARG B O 1
ATOM 2744 N N . TRP B 1 166 ? -11.961 -5.27 -7.707 1 97.56 166 TRP B N 1
ATOM 2745 C CA . TRP B 1 166 ? -10.656 -5.582 -7.133 1 97.56 166 TRP B CA 1
ATOM 2746 C C . TRP B 1 166 ? -10.727 -6.844 -6.281 1 97.56 166 TRP B C 1
ATOM 2748 O O . TRP B 1 166 ? -9.828 -7.691 -6.348 1 97.56 166 TRP B O 1
ATOM 2758 N N . ASN B 1 167 ? -11.773 -6.906 -5.496 1 98.19 167 ASN B N 1
ATOM 2759 C CA . ASN B 1 167 ? -11.977 -8.078 -4.652 1 98.19 167 ASN B CA 1
ATOM 2760 C C . ASN B 1 167 ? -12.102 -9.352 -5.484 1 98.19 167 ASN B C 1
ATOM 2762 O O . ASN B 1 167 ? -11.492 -10.375 -5.156 1 98.19 167 ASN B O 1
ATOM 2766 N N . ASN B 1 168 ? -12.883 -9.258 -6.559 1 97.69 168 ASN B N 1
ATOM 2767 C CA . ASN B 1 168 ? -13.055 -10.398 -7.445 1 97.69 168 ASN B CA 1
ATOM 2768 C C . ASN B 1 168 ? -11.75 -10.781 -8.133 1 97.69 168 ASN B C 1
ATOM 2770 O O . ASN B 1 168 ? -11.438 -11.969 -8.281 1 97.69 168 ASN B O 1
ATOM 2774 N N . ASP B 1 169 ? -11.008 -9.781 -8.547 1 98.12 169 ASP B N 1
ATOM 2775 C CA . ASP B 1 169 ? -9.711 -10.062 -9.148 1 98.12 169 ASP B CA 1
ATOM 2776 C C . ASP B 1 169 ? -8.781 -10.766 -8.164 1 98.12 169 ASP B C 1
ATOM 2778 O O . ASP B 1 169 ? -8.078 -11.703 -8.531 1 98.12 169 ASP B O 1
ATOM 2782 N N . THR B 1 170 ? -8.797 -10.266 -6.922 1 98.5 170 THR B N 1
ATOM 2783 C CA . THR B 1 170 ? -7.984 -10.906 -5.891 1 98.5 170 THR B CA 1
ATOM 2784 C C . THR B 1 170 ? -8.375 -12.375 -5.73 1 98.5 170 THR B C 1
ATOM 2786 O O . THR B 1 170 ? -7.516 -13.258 -5.695 1 98.5 170 THR B O 1
ATOM 2789 N N . PHE B 1 171 ? -9.68 -12.625 -5.66 1 98.25 171 PHE B N 1
ATOM 2790 C CA . PHE B 1 171 ? -10.195 -13.977 -5.504 1 98.25 171 PHE B CA 1
ATOM 2791 C C . PHE B 1 171 ? -9.789 -14.852 -6.688 1 98.25 171 PHE B C 1
ATOM 2793 O O . PHE B 1 171 ? -9.266 -15.953 -6.504 1 98.25 171 PHE B O 1
ATOM 2800 N N . ASN B 1 172 ? -9.945 -14.352 -7.867 1 98.19 172 ASN B N 1
ATOM 2801 C CA . ASN B 1 172 ? -9.672 -15.117 -9.078 1 98.19 172 ASN B CA 1
ATOM 2802 C C . ASN B 1 172 ? -8.172 -15.383 -9.234 1 98.19 172 ASN B C 1
ATOM 2804 O O . ASN B 1 172 ? -7.766 -16.516 -9.539 1 98.19 172 ASN B O 1
ATOM 2808 N N . LEU B 1 173 ? -7.375 -14.406 -9.016 1 98.62 173 LEU B N 1
ATOM 2809 C CA . LEU B 1 173 ? -5.93 -14.547 -9.148 1 98.62 173 LEU B CA 1
ATOM 2810 C C . LEU B 1 173 ? -5.387 -15.539 -8.125 1 98.62 173 LEU B C 1
ATOM 2812 O O . LEU B 1 173 ? -4.523 -16.359 -8.445 1 98.62 173 LEU B O 1
ATOM 2816 N N . THR B 1 174 ? -5.918 -15.445 -6.898 1 98.81 174 THR B N 1
ATOM 2817 C CA . THR B 1 174 ? -5.441 -16.359 -5.859 1 98.81 174 THR B CA 1
ATOM 2818 C C . THR B 1 174 ? -5.879 -17.797 -6.156 1 98.81 174 THR B C 1
ATOM 2820 O O . THR B 1 174 ? -5.129 -18.734 -5.906 1 98.81 174 THR B O 1
ATOM 2823 N N . ALA B 1 175 ? -7.082 -17.953 -6.691 1 98.56 175 ALA B N 1
ATOM 2824 C CA . ALA B 1 175 ? -7.531 -19.281 -7.086 1 98.56 175 ALA B CA 1
ATOM 2825 C C . ALA B 1 175 ? -6.598 -19.891 -8.125 1 98.56 175 ALA B C 1
ATOM 2827 O O . ALA B 1 175 ? -6.258 -21.078 -8.047 1 98.56 175 ALA B O 1
ATOM 2828 N N . ILE B 1 176 ? -6.188 -19.109 -9.078 1 98.69 176 ILE B N 1
ATOM 2829 C CA . ILE B 1 176 ? -5.258 -19.547 -10.109 1 98.69 176 ILE B CA 1
ATOM 2830 C C . ILE B 1 176 ? -3.936 -19.969 -9.461 1 98.69 176 ILE B C 1
ATOM 2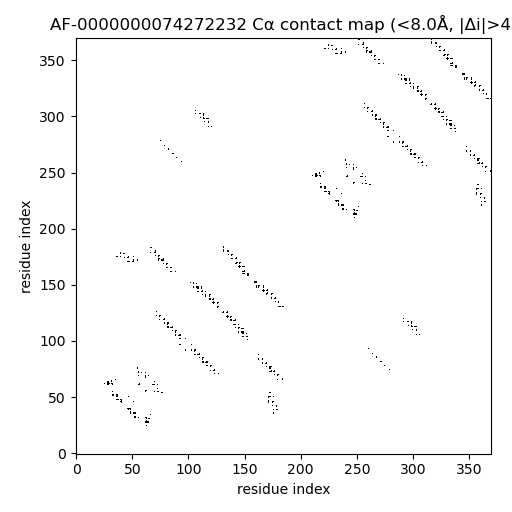832 O O . ILE B 1 176 ? -3.426 -21.062 -9.727 1 98.69 176 ILE B O 1
ATOM 2836 N N . ALA B 1 177 ? -3.41 -19.125 -8.633 1 98.75 177 ALA B N 1
ATOM 2837 C CA . ALA B 1 177 ? -2.125 -19.391 -7.992 1 98.75 177 ALA B CA 1
ATOM 2838 C C . ALA B 1 177 ? -2.188 -20.672 -7.16 1 98.75 177 ALA B C 1
ATOM 2840 O O . ALA B 1 177 ? -1.294 -21.516 -7.242 1 98.75 177 ALA B O 1
ATOM 2841 N N . LEU B 1 178 ? -3.254 -20.781 -6.379 1 98.62 178 LEU B N 1
ATOM 2842 C CA . LEU B 1 178 ? -3.412 -21.953 -5.543 1 98.62 178 LEU B CA 1
ATOM 2843 C C . LEU B 1 178 ? -3.467 -23.219 -6.395 1 98.62 178 LEU B C 1
ATOM 2845 O O . LEU B 1 178 ? -2.891 -24.25 -6.027 1 98.62 178 LEU B O 1
ATOM 2849 N N . SER B 1 179 ? -4.094 -23.188 -7.523 1 98.5 179 SER B N 1
ATOM 2850 C CA . SER B 1 179 ? -4.195 -24.328 -8.43 1 98.5 179 SER B CA 1
ATOM 2851 C C . SER B 1 179 ? -2.832 -24.703 -9 1 98.5 179 SER B C 1
ATOM 2853 O O . SER B 1 179 ? -2.475 -25.875 -9.062 1 98.5 179 SER B O 1
ATOM 2855 N N . ILE B 1 180 ? -2.105 -23.734 -9.391 1 98.19 180 ILE B N 1
ATOM 2856 C CA . ILE B 1 180 ? -0.789 -23.984 -9.969 1 98.19 180 ILE B CA 1
ATOM 2857 C C . ILE B 1 180 ? 0.138 -24.562 -8.898 1 98.19 180 ILE B C 1
ATOM 2859 O O . ILE B 1 180 ? 0.861 -25.531 -9.148 1 98.19 180 ILE B O 1
ATOM 2863 N N . ILE B 1 181 ? 0.099 -23.984 -7.73 1 98 181 ILE B N 1
ATOM 2864 C CA . ILE B 1 181 ? 0.961 -24.438 -6.645 1 98 181 ILE B CA 1
ATOM 2865 C C . ILE B 1 181 ? 0.633 -25.891 -6.301 1 98 181 ILE B C 1
ATOM 2867 O O . ILE B 1 181 ? 1.529 -26.688 -6.004 1 98 181 ILE B O 1
ATOM 2871 N N . ASN B 1 182 ? -0.596 -26.188 -6.34 1 96.38 182 ASN B N 1
ATOM 2872 C CA . ASN B 1 182 ? -1.018 -27.562 -6.082 1 96.38 182 ASN B CA 1
ATOM 2873 C C . ASN B 1 182 ? -0.47 -28.516 -7.133 1 96.38 182 ASN B C 1
ATOM 2875 O O . ASN B 1 182 ? -0.163 -29.672 -6.824 1 96.38 182 ASN B O 1
ATOM 2879 N N . MET B 1 183 ? -0.319 -28.094 -8.352 1 95.56 183 MET B N 1
ATOM 2880 C CA . MET B 1 183 ? 0.231 -28.938 -9.422 1 95.56 183 MET B CA 1
ATOM 2881 C C . MET B 1 183 ? 1.733 -29.125 -9.242 1 95.56 183 MET B C 1
ATOM 2883 O O . MET B 1 183 ? 2.293 -30.125 -9.688 1 95.56 183 MET B O 1
ATOM 2887 N N . LEU B 1 184 ? 2.318 -28.172 -8.594 1 95.81 184 LEU B N 1
ATOM 2888 C CA . LEU B 1 184 ? 3.762 -28.219 -8.383 1 95.81 184 LEU B CA 1
ATOM 2889 C C . LEU B 1 184 ? 4.105 -29.062 -7.16 1 95.81 184 LEU B C 1
ATOM 2891 O O . LEU B 1 184 ? 5.234 -29.547 -7.035 1 95.81 184 LEU B O 1
ATOM 2895 N N . SER B 1 185 ? 3.238 -29.094 -6.18 1 88.44 185 SER B N 1
ATOM 2896 C CA . SER B 1 185 ? 3.48 -29.797 -4.926 1 88.44 185 SER B CA 1
ATOM 2897 C C . SER B 1 185 ? 3.314 -31.297 -5.09 1 88.44 185 SER B C 1
ATOM 2899 O O . SER B 1 185 ? 4.059 -32.062 -4.5 1 88.44 185 SER B O 1
#

Radius of gyration: 29.03 Å; Cα contacts (8 Å, |Δi|>4): 409; chains: 2; bounding box: 57×103×97 Å

Organism: Cucurbita moschata (NCBI:txid3662)

Foldseek 3Di:
DDPDPPDPPPPVVVVVVVVVVVVVLQVVLLVQQLVLLVLLCVVFVLADSVLSSVQLVVDPPSSVDDLLVSLLSLLVSLLVLLVVLLVVLVVVLPDPDDDPLLNVLSVLLNVLSVLLNVLSVVLSVCSVVVNLVSNLVSLVSQLVSLVVSQVSQVVDPPGGHPCNVSSSNSNNSSSSSNSSSVVVD/DDDDPPPPPPPVVVVVVVVVVVVVLQVVLLVQQLVLLVLLCVVFVLADSVLSSVQLVVDPPSSVDDLLVSLLSLLVSLLVLLVVLLVVLVVVLPDPDDDPLLNVLSVLLNVLSVLLNVLSVVLSVCSVVVNLVSNLVSLVSQLVSLVVSQVSQVVDPPGGHPCNVSSSSSNNSSSSSNSSSVVVD